Protein AF-G0QEA5-F1 (afdb_monomer_lite)

pLDDT: mean 76.44, std 20.27, range [24.39, 96.75]

Structure (mmCIF, N/CA/C/O backbone):
data_AF-G0QEA5-F1
#
_entry.id   AF-G0QEA5-F1
#
loop_
_atom_site.group_PDB
_atom_site.id
_atom_site.type_symbol
_atom_site.label_atom_id
_atom_site.label_alt_id
_atom_site.label_comp_id
_atom_site.label_asym_id
_atom_site.label_entity_id
_atom_site.label_seq_id
_atom_site.pdbx_PDB_ins_code
_atom_site.Cartn_x
_atom_site.Cartn_y
_atom_site.Cartn_z
_atom_site.occupancy
_atom_site.B_iso_or_equiv
_atom_site.auth_seq_id
_atom_site.auth_comp_id
_atom_site.auth_asym_id
_atom_site.auth_atom_id
_atom_site.pdbx_PDB_model_num
ATOM 1 N N . MET A 1 1 ? 18.761 -13.052 -27.539 1.00 33.59 1 MET A N 1
ATOM 2 C CA . MET A 1 1 ? 19.152 -13.908 -26.403 1.00 33.59 1 MET A CA 1
ATOM 3 C C . MET A 1 1 ? 17.953 -14.802 -26.117 1.00 33.59 1 MET A C 1
ATOM 5 O O . MET A 1 1 ? 16.853 -14.271 -26.066 1.00 33.59 1 MET A O 1
ATOM 9 N N . GLU A 1 2 ? 18.107 -16.128 -26.111 1.00 25.64 2 GLU A N 1
ATOM 10 C CA . GLU A 1 2 ? 16.981 -17.058 -25.905 1.00 25.64 2 GLU A CA 1
ATOM 11 C C . GLU A 1 2 ? 16.448 -16.938 -24.470 1.00 25.64 2 GLU A C 1
ATOM 13 O O . GLU A 1 2 ? 17.179 -17.222 -23.520 1.00 25.64 2 GLU A O 1
ATOM 18 N N . ARG A 1 3 ? 15.183 -16.517 -24.324 1.00 29.56 3 ARG A N 1
ATOM 19 C CA . ARG A 1 3 ? 14.446 -16.553 -23.055 1.00 29.56 3 ARG A CA 1
ATOM 20 C C . ARG A 1 3 ? 14.235 -18.021 -22.676 1.00 29.56 3 ARG A C 1
ATOM 22 O O . ARG A 1 3 ? 13.647 -18.784 -23.443 1.00 29.56 3 ARG A O 1
ATOM 29 N N . ARG A 1 4 ? 14.791 -18.445 -21.540 1.00 29.12 4 ARG A N 1
ATOM 30 C CA . ARG A 1 4 ? 14.693 -19.828 -21.060 1.00 29.12 4 ARG A CA 1
ATOM 31 C C . ARG A 1 4 ? 13.308 -20.034 -20.459 1.00 29.12 4 ARG A C 1
ATOM 33 O O . ARG A 1 4 ? 13.058 -19.588 -19.355 1.00 29.12 4 ARG A O 1
ATOM 40 N N . THR A 1 5 ? 12.435 -20.734 -21.176 1.00 24.39 5 THR A N 1
ATOM 41 C CA . THR A 1 5 ? 11.122 -21.147 -20.667 1.00 24.39 5 THR A CA 1
ATOM 42 C C . THR A 1 5 ? 11.305 -22.063 -19.455 1.00 24.39 5 THR A C 1
ATOM 44 O O . THR A 1 5 ? 11.745 -23.208 -19.604 1.00 24.39 5 THR A O 1
ATOM 47 N N . PHE A 1 6 ? 11.005 -21.559 -18.257 1.00 36.03 6 PHE A N 1
ATOM 48 C CA . PHE A 1 6 ? 11.067 -22.339 -17.026 1.00 36.03 6 PHE A CA 1
ATOM 49 C C . PHE A 1 6 ? 9.767 -23.112 -16.791 1.00 36.03 6 PHE A C 1
ATOM 51 O O . PHE A 1 6 ? 8.656 -22.645 -17.029 1.00 36.03 6 PHE A O 1
ATOM 58 N N . VAL A 1 7 ? 9.923 -24.353 -16.337 1.00 26.12 7 VAL A N 1
ATOM 59 C CA . VAL A 1 7 ? 8.822 -25.221 -15.918 1.00 26.12 7 VAL A CA 1
ATOM 60 C C . VAL A 1 7 ? 8.390 -24.778 -14.523 1.00 26.12 7 VAL A C 1
ATOM 62 O O . VAL A 1 7 ? 9.214 -24.800 -13.611 1.00 26.12 7 VAL A O 1
ATOM 65 N N . LYS A 1 8 ? 7.108 -24.411 -14.367 1.00 27.69 8 LYS A N 1
ATOM 66 C CA . LYS A 1 8 ? 6.453 -24.068 -13.093 1.00 27.69 8 LYS A CA 1
ATOM 67 C C . LYS A 1 8 ? 6.822 -25.058 -11.983 1.00 27.69 8 LYS A C 1
ATOM 69 O O . LYS A 1 8 ? 6.238 -26.137 -11.877 1.00 27.69 8 LYS A O 1
ATOM 74 N N . ALA A 1 9 ? 7.767 -24.672 -11.134 1.00 26.52 9 ALA A N 1
ATOM 75 C CA . ALA A 1 9 ? 7.931 -25.250 -9.815 1.00 26.52 9 ALA A CA 1
ATOM 76 C C . ALA A 1 9 ? 7.071 -24.409 -8.871 1.00 26.52 9 ALA A C 1
ATOM 78 O O . ALA A 1 9 ? 7.498 -23.364 -8.396 1.00 26.52 9 ALA A O 1
ATOM 79 N N . VAL A 1 10 ? 5.830 -24.849 -8.653 1.00 28.92 10 VAL A N 1
ATOM 80 C CA . VAL A 1 10 ? 4.961 -24.312 -7.601 1.00 28.92 10 VAL A CA 1
ATOM 81 C C . VAL A 1 10 ? 5.610 -24.670 -6.264 1.00 28.92 10 VAL A C 1
ATOM 83 O O . VAL A 1 10 ? 5.433 -25.769 -5.741 1.00 28.92 10 VAL A O 1
ATOM 86 N N . GLY A 1 11 ? 6.455 -23.773 -5.769 1.00 25.20 11 GLY A N 1
ATOM 87 C CA . GLY A 1 11 ? 6.994 -23.793 -4.420 1.00 25.20 11 GLY A CA 1
ATOM 88 C C . GLY A 1 11 ? 6.225 -22.774 -3.601 1.00 25.20 11 GLY A C 1
ATOM 89 O O . GLY A 1 11 ? 6.586 -21.606 -3.588 1.00 25.20 11 GLY A O 1
ATOM 90 N N . SER A 1 12 ? 5.153 -23.211 -2.945 1.00 25.64 12 SER A N 1
ATOM 91 C CA . SER A 1 12 ? 4.434 -22.417 -1.953 1.00 25.64 12 SER A CA 1
ATOM 92 C C . SER A 1 12 ? 5.364 -22.142 -0.766 1.00 25.64 12 SER A C 1
ATOM 94 O O . SER A 1 12 ? 5.459 -22.956 0.157 1.00 25.64 12 SER A O 1
ATOM 96 N N . LEU A 1 13 ? 6.098 -21.034 -0.807 1.00 32.34 13 LEU A N 1
ATOM 97 C CA . LEU A 1 13 ? 6.798 -20.513 0.359 1.00 32.34 13 LEU A CA 1
ATOM 98 C C . LEU A 1 13 ? 5.781 -19.707 1.161 1.00 32.34 13 LEU A C 1
ATOM 100 O O . LEU A 1 13 ? 5.428 -18.586 0.812 1.00 32.34 13 LEU A O 1
ATOM 104 N N . GLY A 1 14 ? 5.254 -20.349 2.204 1.00 29.84 14 GLY A N 1
ATOM 105 C CA . GLY A 1 14 ? 4.427 -19.688 3.200 1.00 29.84 14 GLY A CA 1
ATOM 106 C C . GLY A 1 14 ? 5.197 -18.553 3.869 1.00 29.84 14 GLY A C 1
ATOM 107 O O . GLY A 1 14 ? 6.416 -18.626 4.028 1.00 29.84 14 GLY A O 1
ATOM 108 N N . VAL A 1 15 ? 4.457 -17.517 4.256 1.00 34.88 15 VAL A N 1
ATOM 109 C CA . VAL A 1 15 ? 4.913 -16.414 5.104 1.00 34.88 15 VAL A CA 1
ATOM 110 C C . VAL A 1 15 ? 5.733 -16.978 6.272 1.00 34.88 15 VAL A C 1
ATOM 112 O O . VAL A 1 15 ? 5.202 -17.696 7.120 1.00 34.88 15 VAL A O 1
ATOM 115 N N . ILE A 1 16 ? 7.036 -16.685 6.310 1.00 35.19 16 ILE A N 1
ATOM 116 C CA . ILE A 1 16 ? 7.888 -17.006 7.459 1.00 35.19 16 ILE A CA 1
ATOM 117 C C . ILE A 1 16 ? 7.761 -15.833 8.428 1.00 35.19 16 ILE A C 1
ATOM 119 O O . ILE A 1 16 ? 8.437 -14.816 8.284 1.00 35.19 16 ILE A O 1
ATOM 123 N N . SER A 1 17 ? 6.881 -15.971 9.417 1.00 28.50 17 SER A N 1
ATOM 124 C CA . SER A 1 17 ? 6.905 -15.116 10.598 1.00 28.50 17 SER A CA 1
ATOM 125 C C . SER A 1 17 ? 8.177 -15.418 11.404 1.00 28.50 17 SER A C 1
ATOM 127 O O . SER A 1 17 ? 8.494 -16.571 11.695 1.00 28.50 17 SER A O 1
ATOM 129 N N . ALA A 1 18 ? 8.917 -14.355 11.730 1.00 29.25 18 ALA A N 1
ATOM 130 C CA . ALA A 1 18 ? 10.203 -14.328 12.434 1.00 29.25 18 ALA A CA 1
ATOM 131 C C . ALA A 1 18 ? 11.445 -14.829 11.654 1.00 29.25 18 ALA A C 1
ATOM 133 O O . ALA A 1 18 ? 11.872 -15.977 11.751 1.00 29.25 18 ALA A O 1
ATOM 134 N N . GLY A 1 19 ? 12.117 -13.880 10.989 1.00 32.75 19 GLY A N 1
ATOM 135 C CA . GLY A 1 19 ? 13.580 -13.757 11.031 1.00 32.75 19 GLY A CA 1
ATOM 136 C C . GLY A 1 19 ? 14.407 -14.898 10.437 1.00 32.75 19 GLY A C 1
ATOM 137 O O . GLY A 1 19 ? 15.218 -15.479 11.148 1.00 32.75 19 GLY A O 1
ATOM 138 N N . ALA A 1 20 ? 14.254 -15.175 9.140 1.00 30.94 20 ALA A N 1
ATOM 139 C CA . ALA A 1 20 ? 15.343 -15.600 8.249 1.00 30.94 20 ALA A CA 1
ATOM 140 C C . ALA A 1 20 ? 14.799 -15.829 6.831 1.00 30.94 20 ALA A C 1
ATOM 142 O O . ALA A 1 20 ? 14.354 -16.930 6.501 1.00 30.94 20 ALA A O 1
ATOM 143 N N . PHE A 1 21 ? 14.911 -14.827 5.953 1.00 39.34 21 PHE A N 1
ATOM 144 C CA . PHE A 1 21 ? 14.882 -15.086 4.514 1.00 39.34 21 PHE A CA 1
ATOM 145 C C . PHE A 1 21 ? 16.177 -15.824 4.158 1.00 39.34 21 PHE A C 1
ATOM 147 O O . PHE A 1 21 ? 17.229 -15.230 3.928 1.00 39.34 21 PHE A O 1
ATOM 154 N N . THR A 1 22 ? 16.141 -17.154 4.198 1.00 38.25 22 THR A N 1
ATOM 155 C CA . THR A 1 22 ? 17.222 -17.946 3.620 1.00 38.25 22 THR A CA 1
ATOM 156 C C . THR A 1 22 ? 16.971 -17.973 2.124 1.00 38.25 22 THR A C 1
ATOM 158 O O . THR A 1 22 ? 16.073 -18.677 1.667 1.00 38.25 22 THR A O 1
ATOM 161 N N . ALA A 1 23 ? 17.782 -17.228 1.366 1.00 40.69 23 ALA A N 1
ATOM 162 C CA . ALA A 1 23 ? 17.954 -17.431 -0.068 1.00 40.69 23 ALA A CA 1
ATOM 163 C C . ALA A 1 23 ? 18.527 -18.843 -0.287 1.00 40.69 23 ALA A C 1
ATOM 165 O O . ALA A 1 23 ? 19.716 -19.053 -0.533 1.00 40.69 23 ALA A O 1
ATOM 166 N N . THR A 1 24 ? 17.686 -19.858 -0.092 1.00 39.56 24 THR A N 1
ATOM 167 C CA . THR A 1 24 ? 17.935 -21.191 -0.615 1.00 39.56 24 THR A CA 1
ATOM 168 C C . THR A 1 24 ? 18.048 -21.034 -2.126 1.00 39.56 24 THR A C 1
ATOM 170 O O . THR A 1 24 ? 17.399 -20.171 -2.708 1.00 39.56 24 THR A O 1
ATOM 173 N N . GLN A 1 25 ? 18.941 -21.796 -2.756 1.00 39.28 25 GLN A N 1
ATOM 174 C CA . GLN A 1 25 ? 19.197 -21.745 -4.200 1.00 39.28 25 GLN A CA 1
ATOM 175 C C . GLN A 1 25 ? 17.991 -22.287 -4.994 1.00 39.28 25 GLN A C 1
ATOM 177 O O . GLN A 1 25 ? 18.082 -23.301 -5.683 1.00 39.28 25 GLN A O 1
ATOM 182 N N . THR A 1 26 ? 16.830 -21.661 -4.841 1.00 42.97 26 THR A N 1
ATOM 183 C CA . THR A 1 26 ? 15.656 -21.834 -5.678 1.00 42.97 26 THR A CA 1
ATOM 184 C C . THR A 1 26 ? 15.915 -21.086 -6.983 1.00 42.97 26 THR A C 1
ATOM 186 O O . THR A 1 26 ? 16.392 -19.955 -7.000 1.00 42.97 26 THR A O 1
ATOM 189 N N . VAL A 1 27 ? 15.669 -21.761 -8.104 1.00 55.06 27 VAL A N 1
ATOM 190 C CA . VAL A 1 27 ? 16.021 -21.285 -9.454 1.00 55.06 27 VAL A CA 1
ATOM 191 C C . VAL A 1 27 ? 14.856 -20.496 -10.081 1.00 55.06 27 VAL A C 1
ATOM 193 O O . VAL A 1 27 ? 14.650 -20.564 -11.285 1.00 55.06 27 VAL A O 1
ATOM 196 N N . GL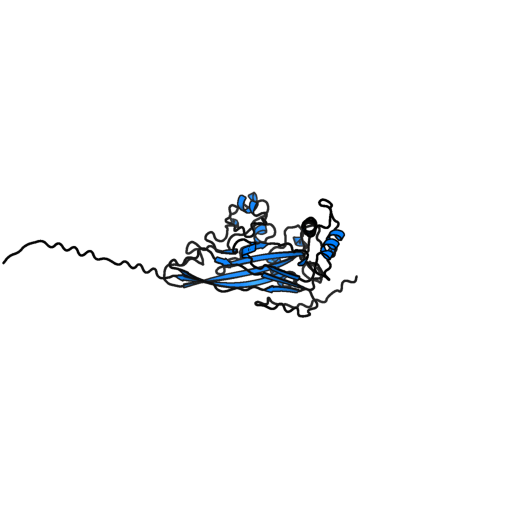Y A 1 28 ? 14.040 -19.809 -9.273 1.00 55.66 28 GLY A N 1
ATOM 197 C CA . GLY A 1 28 ? 12.840 -19.103 -9.739 1.00 55.66 28 GLY A CA 1
ATOM 198 C C . GLY A 1 28 ? 12.516 -17.854 -8.920 1.00 55.66 28 GLY A C 1
ATOM 199 O O . GLY A 1 28 ? 13.044 -17.690 -7.814 1.00 55.66 28 GLY A O 1
ATOM 200 N N . ALA A 1 29 ? 11.665 -16.993 -9.490 1.00 65.81 29 ALA A N 1
ATOM 201 C CA . ALA A 1 29 ? 11.199 -15.756 -8.874 1.00 65.81 29 ALA A CA 1
ATOM 202 C C . ALA A 1 29 ? 10.487 -16.032 -7.545 1.00 65.81 29 ALA A C 1
ATOM 204 O O . ALA A 1 29 ? 9.640 -16.923 -7.449 1.00 65.81 29 ALA A O 1
ATOM 205 N N . GLN A 1 30 ? 10.839 -15.266 -6.518 1.00 73.69 30 GLN A N 1
ATOM 206 C CA . GLN A 1 30 ? 10.258 -15.393 -5.185 1.00 73.69 30 GLN A CA 1
ATOM 207 C C . GLN A 1 30 ? 10.264 -14.050 -4.471 1.00 73.69 30 GLN A C 1
ATOM 209 O O . GLN A 1 30 ? 11.180 -13.243 -4.653 1.00 73.69 30 GLN A O 1
ATOM 214 N N . SER A 1 31 ? 9.280 -13.849 -3.607 1.00 61.50 31 SER A N 1
ATOM 215 C CA . SER A 1 31 ? 9.216 -12.701 -2.718 1.00 61.50 31 SER A CA 1
ATOM 216 C C . SER A 1 31 ? 8.788 -13.132 -1.314 1.00 61.50 31 SER A C 1
ATOM 218 O O . SER A 1 31 ? 8.259 -14.229 -1.120 1.00 61.50 31 SER A O 1
ATOM 220 N N . GLY A 1 32 ? 9.092 -12.311 -0.313 1.00 58.62 32 GLY A N 1
ATOM 221 C CA . GLY A 1 32 ? 8.777 -12.607 1.079 1.00 58.62 32 GLY A CA 1
ATOM 222 C C . GLY A 1 32 ? 8.592 -11.346 1.909 1.00 58.62 32 GLY A C 1
ATOM 223 O O . GLY A 1 32 ? 9.220 -10.322 1.639 1.00 58.62 32 GLY A O 1
ATOM 224 N N . LEU A 1 33 ? 7.738 -11.458 2.927 1.00 58.25 33 LEU A N 1
ATOM 225 C CA . LEU A 1 33 ? 7.420 -10.415 3.899 1.00 58.25 33 LEU A CA 1
ATOM 226 C C . LEU A 1 33 ? 7.557 -10.986 5.315 1.00 58.25 33 LEU A C 1
ATOM 228 O O . LEU A 1 33 ? 7.067 -12.084 5.586 1.00 58.25 33 LEU A O 1
ATOM 232 N N . SER A 1 34 ? 8.198 -10.235 6.209 1.00 49.50 34 SER A N 1
ATOM 233 C CA . SER A 1 34 ? 8.271 -10.538 7.643 1.00 49.50 34 SER A CA 1
ATOM 234 C C . SER A 1 34 ? 7.429 -9.531 8.424 1.00 49.50 34 SER A C 1
ATOM 236 O O . SER A 1 34 ? 7.533 -8.333 8.182 1.00 49.50 34 SER A O 1
ATOM 238 N N . ILE A 1 35 ? 6.601 -10.020 9.353 1.00 56.09 35 ILE A N 1
ATOM 239 C CA . ILE A 1 35 ? 5.720 -9.204 10.202 1.00 56.09 35 ILE A CA 1
ATOM 240 C C . ILE A 1 35 ? 5.830 -9.699 11.641 1.00 56.09 35 ILE A C 1
ATOM 242 O O . ILE A 1 35 ? 5.876 -10.908 11.884 1.00 56.09 35 ILE A O 1
ATOM 246 N N . GLN A 1 36 ? 5.862 -8.766 12.589 1.00 56.34 36 GLN A N 1
ATOM 247 C CA . GLN A 1 36 ? 5.799 -9.052 14.019 1.00 56.34 36 GLN A CA 1
ATOM 248 C C . GLN A 1 36 ? 4.588 -8.334 14.626 1.00 56.34 36 GLN A C 1
ATOM 250 O O . GLN A 1 36 ? 4.390 -7.145 14.386 1.00 56.34 36 GLN A O 1
ATOM 255 N N . SER A 1 37 ? 3.788 -9.048 15.420 1.00 58.34 37 SER A N 1
ATOM 256 C CA . SER A 1 37 ? 2.740 -8.472 16.270 1.00 58.34 37 SER A CA 1
ATOM 257 C C . SER A 1 37 ? 2.969 -8.881 17.724 1.00 58.34 37 SER A C 1
ATOM 259 O O . SER A 1 37 ? 3.530 -9.940 18.003 1.00 58.34 37 SER A O 1
ATOM 261 N N . ASN A 1 38 ? 2.567 -8.014 18.652 1.00 52.00 38 ASN A N 1
ATOM 262 C CA . ASN A 1 38 ? 2.594 -8.277 20.087 1.00 52.00 38 ASN A CA 1
ATOM 263 C C . ASN A 1 38 ? 1.255 -7.832 20.682 1.00 52.00 38 ASN A C 1
ATOM 265 O O . ASN A 1 38 ? 0.750 -6.774 20.300 1.00 52.00 38 ASN A O 1
ATOM 269 N N . ASP A 1 39 ? 0.718 -8.607 21.623 1.00 57.56 39 ASP A N 1
ATOM 270 C CA . ASP A 1 39 ? -0.506 -8.244 22.343 1.00 57.56 39 ASP A CA 1
ATOM 271 C C . ASP A 1 39 ? -0.314 -6.965 23.166 1.00 57.56 39 ASP A C 1
ATOM 273 O O . ASP A 1 39 ? 0.782 -6.678 23.666 1.00 57.56 39 ASP A O 1
ATOM 277 N N . ALA A 1 40 ? -1.400 -6.206 23.334 1.00 59.50 40 ALA A N 1
ATOM 278 C CA . ALA A 1 40 ? -1.399 -4.953 24.077 1.00 59.50 40 ALA A CA 1
ATOM 279 C C . ALA A 1 40 ? -2.422 -4.981 25.221 1.00 59.50 40 ALA A C 1
ATOM 281 O O . ALA A 1 40 ? -3.614 -5.219 25.023 1.00 59.50 40 ALA A O 1
ATOM 282 N N . THR A 1 41 ? -1.957 -4.654 26.429 1.00 52.44 41 THR A N 1
ATOM 283 C CA . THR A 1 41 ? -2.806 -4.555 27.624 1.00 52.44 41 THR A CA 1
ATOM 284 C C . THR A 1 41 ? -2.754 -3.144 28.187 1.00 52.44 41 THR A C 1
ATOM 286 O O . THR A 1 41 ? -1.672 -2.617 28.456 1.00 52.44 41 THR A O 1
ATOM 289 N N . VAL A 1 42 ? -3.927 -2.551 28.417 1.00 57.53 42 VAL A N 1
ATOM 290 C CA . VAL A 1 42 ? -4.076 -1.251 29.082 1.00 57.53 42 VAL A CA 1
ATOM 291 C C . VAL A 1 42 ? -5.002 -1.408 30.288 1.00 57.53 42 VAL A C 1
ATOM 293 O O . VAL A 1 42 ? -6.075 -1.998 30.190 1.00 57.53 42 VAL A O 1
ATOM 296 N N . SER A 1 43 ? -4.588 -0.862 31.431 1.00 52.94 43 SER A N 1
ATOM 297 C CA . SER A 1 43 ? -5.423 -0.759 32.634 1.00 52.94 43 SER A CA 1
ATOM 298 C C . SER A 1 43 ? -5.729 0.708 32.903 1.00 52.94 43 SER A C 1
ATOM 300 O O . SER A 1 43 ? -4.802 1.522 32.944 1.00 52.94 43 SER A O 1
ATOM 302 N N . ASN A 1 44 ? -7.005 1.057 33.075 1.00 48.44 44 ASN A N 1
ATOM 303 C CA . ASN A 1 44 ? -7.407 2.394 33.505 1.00 48.44 44 ASN A CA 1
ATOM 304 C C . ASN A 1 44 ? -8.718 2.373 34.313 1.00 48.44 44 ASN A C 1
ATOM 306 O O . ASN A 1 44 ? -9.441 1.380 34.353 1.00 48.44 44 ASN A O 1
ATOM 310 N N . ASP A 1 45 ? -8.999 3.491 34.978 1.00 42.56 45 ASP A N 1
ATOM 311 C CA . ASP A 1 45 ? -10.136 3.702 35.883 1.00 42.56 45 ASP A CA 1
ATOM 312 C C . ASP A 1 45 ? -11.484 3.885 35.171 1.00 42.56 45 ASP A C 1
ATOM 314 O O . ASP A 1 45 ? -12.528 3.947 35.822 1.00 42.56 45 ASP A O 1
ATOM 318 N N . ARG A 1 46 ? -11.465 4.026 33.844 1.00 50.09 46 ARG A N 1
ATOM 319 C CA . ARG A 1 46 ? -12.638 4.362 33.027 1.00 50.09 46 ARG A CA 1
ATOM 320 C C . ARG A 1 46 ? -13.088 3.227 32.115 1.00 50.09 46 ARG A C 1
ATOM 322 O O . ARG A 1 46 ? -14.206 3.291 31.618 1.00 50.09 46 ARG A O 1
ATOM 329 N N . GLY A 1 47 ? -12.251 2.214 31.905 1.00 54.56 47 GLY A N 1
ATOM 330 C CA . GLY A 1 47 ? -12.459 1.161 30.916 1.00 54.56 47 GLY A CA 1
ATOM 331 C C . GLY A 1 47 ? -12.471 1.656 29.471 1.00 54.56 47 GLY A C 1
ATOM 332 O O . GLY A 1 47 ? -12.983 0.945 28.612 1.00 54.56 47 GLY A O 1
ATOM 333 N N . ASP A 1 48 ? -11.950 2.859 29.191 1.00 62.91 48 ASP A N 1
ATOM 334 C CA . ASP A 1 48 ? -12.014 3.463 27.862 1.00 62.91 48 ASP A CA 1
ATOM 335 C C . ASP A 1 48 ? -10.647 3.503 27.165 1.00 62.91 48 ASP A C 1
ATOM 337 O O . ASP A 1 48 ? -9.618 3.858 27.740 1.00 62.91 48 ASP A O 1
ATOM 341 N N . ILE A 1 49 ? -10.622 3.159 25.878 1.00 70.75 49 ILE A N 1
ATOM 342 C CA . ILE A 1 49 ? -9.471 3.395 25.000 1.00 70.75 49 ILE A CA 1
ATOM 343 C C . ILE A 1 49 ? -9.769 4.637 24.162 1.00 70.75 49 ILE A C 1
ATOM 345 O O . ILE A 1 49 ? -10.878 4.831 23.679 1.00 70.75 49 ILE A O 1
ATOM 349 N N . THR A 1 50 ? -8.781 5.516 23.980 1.00 74.44 50 THR A N 1
ATOM 350 C CA . THR A 1 50 ? -8.943 6.653 23.054 1.00 74.44 50 THR A CA 1
ATOM 351 C C . THR A 1 50 ? -8.549 6.269 21.634 1.00 74.44 50 THR A C 1
ATOM 353 O O . THR A 1 50 ? -9.226 6.668 20.691 1.00 74.44 50 THR A O 1
ATOM 356 N N . GLN A 1 51 ? -7.490 5.474 21.471 1.00 79.94 51 GLN A N 1
ATOM 357 C CA . GLN A 1 51 ? -6.983 5.071 20.165 1.00 79.94 51 GLN A CA 1
ATOM 358 C C . GLN A 1 51 ? -6.298 3.702 20.236 1.00 79.94 51 GLN A C 1
ATOM 360 O O . GLN A 1 51 ? -5.614 3.409 21.215 1.00 79.94 51 GLN A O 1
ATOM 365 N N . VAL A 1 52 ? -6.444 2.906 19.178 1.00 82.00 52 VAL A N 1
ATOM 366 C CA . VAL A 1 52 ? -5.626 1.715 18.911 1.00 82.00 52 VAL A CA 1
ATOM 367 C C . VAL A 1 52 ? -4.786 2.002 17.676 1.00 82.00 52 VAL A C 1
ATOM 369 O O . VAL A 1 52 ? -5.316 2.433 16.645 1.00 82.00 52 VAL A O 1
ATOM 372 N N . THR A 1 53 ? -3.477 1.788 17.777 1.00 84.88 53 THR A N 1
ATOM 373 C CA . THR A 1 53 ? -2.518 2.113 16.719 1.00 84.88 53 THR A CA 1
ATOM 374 C C . THR A 1 53 ? -1.515 0.996 16.483 1.00 84.88 53 THR A C 1
ATOM 376 O O . THR A 1 53 ? -1.201 0.253 17.409 1.00 84.88 53 THR A O 1
ATOM 379 N N . ILE A 1 54 ? -0.952 0.942 15.277 1.00 81.50 54 ILE A N 1
ATOM 380 C CA . ILE A 1 54 ? 0.189 0.093 14.924 1.00 81.50 54 ILE A CA 1
ATOM 381 C C . ILE A 1 54 ? 1.302 0.903 14.273 1.00 81.50 54 ILE A C 1
ATOM 383 O O . ILE A 1 54 ? 1.060 1.895 13.583 1.00 81.50 54 ILE A O 1
ATOM 387 N N . SER A 1 55 ? 2.516 0.402 14.446 1.00 78.12 55 SER A N 1
ATOM 388 C CA . SER A 1 55 ? 3.730 0.925 13.832 1.00 78.12 55 SER A CA 1
ATOM 389 C C . SER A 1 55 ? 4.431 -0.239 13.150 1.00 78.12 55 SER A C 1
ATOM 391 O O . SER A 1 55 ? 5.306 -0.857 13.749 1.00 78.12 55 SER A O 1
ATOM 393 N N . PRO A 1 56 ? 3.953 -0.638 11.963 1.00 70.88 56 PRO A N 1
ATOM 394 C CA . PRO A 1 56 ? 4.451 -1.840 11.326 1.00 70.88 56 PRO A CA 1
ATOM 395 C C . PRO A 1 56 ? 5.855 -1.602 10.764 1.00 70.88 56 PRO A C 1
ATOM 397 O O . PRO A 1 56 ? 6.062 -0.668 9.994 1.00 70.88 56 PRO A O 1
ATOM 400 N N . ASP A 1 57 ? 6.798 -2.465 11.129 1.00 70.44 57 ASP A N 1
ATOM 401 C CA . ASP A 1 57 ? 8.093 -2.564 10.459 1.00 70.44 57 ASP A CA 1
ATOM 402 C C . ASP A 1 57 ? 7.971 -3.569 9.309 1.00 70.44 57 ASP A C 1
ATOM 404 O O . ASP A 1 57 ? 7.359 -4.632 9.468 1.00 70.44 57 ASP A O 1
ATOM 408 N N . PHE A 1 58 ? 8.523 -3.230 8.143 1.00 71.50 58 PHE A N 1
ATOM 409 C CA . PHE A 1 58 ? 8.391 -4.067 6.957 1.00 71.50 58 PHE A CA 1
ATOM 410 C C . PHE A 1 58 ? 9.711 -4.328 6.256 1.00 71.50 58 PHE A C 1
ATOM 412 O O . PHE A 1 58 ? 10.374 -3.393 5.811 1.00 71.50 58 PHE A O 1
ATOM 419 N N . ASP A 1 59 ? 9.963 -5.610 6.008 1.00 81.50 59 ASP A N 1
ATOM 420 C CA . ASP A 1 59 ? 11.040 -6.078 5.145 1.00 81.50 59 ASP A CA 1
ATOM 421 C C . ASP A 1 59 ? 10.442 -6.849 3.973 1.00 81.50 59 ASP A C 1
ATOM 423 O O . ASP A 1 59 ? 9.962 -7.977 4.135 1.00 81.50 59 ASP A O 1
ATOM 427 N N . VAL A 1 60 ? 10.474 -6.247 2.784 1.00 85.44 60 VAL A N 1
ATOM 428 C CA . VAL A 1 60 ? 10.115 -6.939 1.541 1.00 85.44 60 VAL A CA 1
ATOM 429 C C . VAL A 1 60 ? 11.377 -7.329 0.814 1.00 85.44 60 VAL A C 1
ATOM 431 O O . VAL A 1 60 ? 12.208 -6.490 0.482 1.00 85.44 60 VAL A O 1
ATOM 434 N N . ASN A 1 61 ? 11.498 -8.620 0.543 1.00 90.44 61 ASN A N 1
ATOM 435 C CA . ASN A 1 61 ? 12.619 -9.190 -0.182 1.00 90.44 61 ASN A CA 1
ATOM 436 C C . ASN A 1 61 ? 12.103 -9.797 -1.478 1.00 90.44 61 ASN A C 1
ATOM 438 O O . ASN A 1 61 ? 11.044 -10.427 -1.484 1.00 90.44 61 ASN A O 1
ATOM 442 N N . TRP A 1 62 ? 12.861 -9.648 -2.557 1.00 92.88 62 TRP A N 1
ATOM 443 C CA . TRP A 1 62 ? 12.585 -10.301 -3.828 1.00 92.88 62 TRP A CA 1
ATOM 444 C C . TRP A 1 62 ? 13.874 -10.813 -4.453 1.00 92.88 62 TRP A C 1
ATOM 446 O O . TRP A 1 62 ? 14.952 -10.257 -4.244 1.00 92.88 62 TRP A O 1
ATOM 456 N N . ALA A 1 63 ? 13.774 -11.894 -5.216 1.00 91.88 63 ALA A N 1
ATOM 457 C CA . ALA A 1 63 ? 14.921 -12.480 -5.887 1.00 91.88 63 ALA A CA 1
ATOM 458 C C . ALA A 1 63 ? 14.526 -13.164 -7.191 1.00 91.88 63 ALA A C 1
ATOM 460 O O . ALA A 1 63 ? 13.446 -13.749 -7.285 1.00 91.88 63 ALA A O 1
ATOM 461 N N . ASN A 1 64 ? 15.465 -13.161 -8.139 1.00 89.81 64 ASN A N 1
ATOM 462 C CA . ASN A 1 64 ? 15.406 -13.906 -9.398 1.00 89.81 64 ASN A CA 1
ATOM 463 C C . ASN A 1 64 ? 14.176 -13.602 -10.272 1.00 89.81 64 ASN A C 1
ATOM 465 O O . ASN A 1 64 ? 13.653 -14.507 -10.919 1.00 89.81 64 ASN A O 1
ATOM 469 N N . PHE A 1 65 ? 13.696 -12.359 -10.270 1.00 92.81 65 PHE A N 1
ATOM 470 C CA . PHE A 1 65 ? 12.707 -11.921 -11.255 1.00 92.81 65 PHE A CA 1
ATOM 471 C C . PHE A 1 65 ? 13.361 -11.751 -12.631 1.00 92.81 65 PHE A C 1
ATOM 473 O O . PHE A 1 65 ? 14.536 -11.401 -12.714 1.00 92.81 65 PHE A O 1
ATOM 480 N N . ASP A 1 66 ? 12.616 -11.984 -13.710 1.00 90.88 66 ASP A N 1
ATOM 481 C CA . ASP A 1 66 ? 13.121 -11.732 -15.069 1.00 90.88 66 ASP A CA 1
ATOM 482 C C . ASP A 1 66 ? 13.012 -10.253 -15.467 1.00 90.88 66 ASP A C 1
ATOM 484 O O . ASP A 1 66 ? 13.700 -9.794 -16.377 1.00 90.88 66 ASP A O 1
ATOM 488 N N . GLU A 1 67 ? 12.183 -9.503 -14.746 1.00 94.19 67 GLU A N 1
ATOM 489 C CA . GLU A 1 67 ? 11.943 -8.079 -14.934 1.00 94.19 67 GLU A CA 1
ATOM 490 C C . GLU A 1 67 ? 12.404 -7.287 -13.702 1.00 94.19 67 GLU A C 1
ATOM 492 O O . GLU A 1 67 ? 12.363 -7.759 -12.559 1.00 94.19 67 GLU A O 1
ATOM 497 N N . THR A 1 68 ? 12.839 -6.048 -13.928 1.00 96.12 68 THR A N 1
ATOM 498 C CA . THR A 1 68 ? 13.297 -5.167 -12.852 1.00 96.12 68 THR A CA 1
ATOM 499 C C . THR A 1 68 ? 12.136 -4.710 -11.962 1.00 96.12 68 THR A C 1
ATOM 501 O O . THR A 1 68 ? 11.168 -4.119 -12.442 1.00 96.12 68 THR A O 1
ATOM 504 N N . VAL A 1 69 ? 12.266 -4.885 -10.642 1.00 96.75 69 VAL A N 1
ATOM 505 C CA . VAL A 1 69 ? 11.377 -4.247 -9.660 1.00 96.75 69 VAL A CA 1
ATOM 506 C C . VAL A 1 69 ? 11.800 -2.788 -9.484 1.00 96.75 69 VAL A C 1
ATOM 508 O O . VAL A 1 69 ? 12.945 -2.500 -9.126 1.00 96.75 69 VAL A O 1
ATOM 511 N N . GLY A 1 70 ? 10.875 -1.862 -9.738 1.00 95.25 70 GLY A N 1
ATOM 512 C CA . GLY A 1 70 ? 11.085 -0.414 -9.629 1.00 95.25 70 GLY A CA 1
ATOM 513 C C . GLY A 1 70 ? 10.250 0.259 -8.541 1.00 95.25 70 GLY A C 1
ATOM 514 O O . GLY A 1 70 ? 10.606 1.340 -8.062 1.00 95.25 70 GLY A O 1
ATOM 515 N N . LYS A 1 71 ? 9.137 -0.353 -8.133 1.00 93.69 71 LYS A N 1
ATOM 516 C CA . LYS A 1 71 ? 8.242 0.160 -7.092 1.00 93.69 71 LYS A CA 1
ATOM 517 C C . LYS A 1 71 ? 7.688 -0.994 -6.274 1.00 93.69 71 LYS A C 1
ATOM 519 O O . LYS A 1 71 ? 7.603 -2.124 -6.750 1.00 93.69 71 LYS A O 1
ATOM 524 N N . VAL A 1 72 ? 7.259 -0.679 -5.060 1.00 92.06 72 VAL A N 1
ATOM 525 C CA . VAL A 1 72 ? 6.544 -1.629 -4.211 1.00 92.06 72 VAL A CA 1
ATOM 526 C C . VAL A 1 72 ? 5.246 -0.967 -3.786 1.00 92.06 72 VAL A C 1
ATOM 528 O O . VAL A 1 72 ? 5.285 0.092 -3.164 1.00 92.06 72 VAL A O 1
ATOM 531 N N . PHE A 1 73 ? 4.109 -1.541 -4.166 1.00 91.50 73 PHE A N 1
ATOM 532 C CA . PHE A 1 73 ? 2.800 -1.159 -3.649 1.00 91.50 73 PHE A CA 1
ATOM 533 C C . PHE A 1 73 ? 2.488 -1.967 -2.391 1.00 91.50 73 PHE A C 1
ATOM 535 O O . PHE A 1 73 ? 2.827 -3.143 -2.299 1.00 91.50 73 PHE A O 1
ATOM 542 N N . TRP A 1 74 ? 1.840 -1.319 -1.428 1.00 87.00 74 TRP A N 1
ATOM 543 C CA . TRP A 1 74 ? 1.506 -1.890 -0.133 1.00 87.00 74 TRP A CA 1
ATOM 544 C C . TRP A 1 74 ? 0.117 -1.443 0.270 1.00 87.00 74 TRP A C 1
ATOM 546 O O . TRP A 1 74 ? -0.240 -0.270 0.118 1.00 87.00 74 TRP A O 1
ATOM 556 N N . LEU A 1 75 ? -0.607 -2.369 0.875 1.00 91.12 75 LEU A N 1
ATOM 557 C CA . LEU A 1 75 ? -1.914 -2.179 1.465 1.00 91.12 75 LEU A CA 1
ATOM 558 C C . LEU A 1 75 ? -1.912 -2.792 2.860 1.00 91.12 75 LEU A C 1
ATOM 560 O O . LEU A 1 75 ? -1.504 -3.942 3.031 1.00 91.12 75 LEU A O 1
ATOM 564 N N . VAL A 1 76 ? -2.411 -2.031 3.829 1.00 91.12 76 VAL A N 1
ATOM 565 C CA . VAL A 1 76 ? -2.764 -2.538 5.154 1.00 91.12 76 VAL A CA 1
ATOM 566 C C . VAL A 1 76 ? -4.262 -2.384 5.322 1.00 91.12 76 VAL A C 1
ATOM 568 O O . VAL A 1 76 ? -4.810 -1.286 5.173 1.00 91.12 76 VAL A O 1
ATOM 571 N N . GLU A 1 77 ? -4.909 -3.487 5.654 1.00 94.31 77 GLU A N 1
ATOM 572 C CA . GLU A 1 77 ? -6.316 -3.539 6.020 1.00 94.31 77 GLU A CA 1
ATOM 573 C C . GLU A 1 77 ? -6.436 -4.068 7.447 1.00 94.31 77 GLU A C 1
ATOM 575 O O . GLU A 1 77 ? -5.610 -4.869 7.892 1.00 94.31 77 GLU A O 1
ATOM 580 N N . ALA A 1 78 ? -7.466 -3.620 8.157 1.00 94.56 78 ALA A N 1
ATOM 581 C CA . ALA A 1 78 ? -7.757 -4.056 9.512 1.00 94.56 78 ALA A CA 1
ATOM 582 C C . ALA A 1 78 ? -9.212 -4.504 9.646 1.00 94.56 78 ALA A C 1
ATOM 584 O O . ALA A 1 78 ? -10.113 -3.951 9.010 1.00 94.56 78 ALA A O 1
ATOM 585 N N . ARG A 1 79 ? -9.420 -5.493 10.508 1.00 95.31 79 ARG A N 1
ATOM 586 C CA . ARG A 1 79 ? -10.717 -5.977 10.966 1.00 95.31 79 ARG A CA 1
ATOM 587 C C . ARG A 1 79 ? -10.689 -6.022 12.488 1.00 95.31 79 ARG A C 1
ATOM 589 O O . ARG A 1 79 ? -9.714 -6.464 13.085 1.00 95.31 79 ARG A O 1
ATOM 596 N N . VAL A 1 80 ? -11.756 -5.551 13.120 1.00 92.88 80 VAL A N 1
ATOM 597 C CA . VAL A 1 80 ? -11.861 -5.485 14.584 1.00 92.88 80 VAL A CA 1
ATOM 598 C C . VAL A 1 80 ? -13.095 -6.252 15.029 1.00 92.88 80 VAL A C 1
ATOM 600 O O . VAL A 1 80 ? -14.162 -6.081 14.438 1.00 92.88 80 VAL A O 1
ATOM 603 N N . ALA A 1 81 ? -12.951 -7.087 16.063 1.00 90.44 81 ALA A N 1
ATOM 604 C CA . ALA A 1 81 ? -14.047 -7.850 16.668 1.00 90.44 81 ALA A CA 1
ATOM 605 C C . ALA A 1 81 ? -14.879 -8.669 15.653 1.00 90.44 81 ALA A C 1
ATOM 607 O O . ALA A 1 81 ? -16.099 -8.781 15.779 1.00 90.44 81 ALA A O 1
ATOM 608 N N . GLY A 1 82 ? -14.230 -9.211 14.614 1.00 90.38 82 GLY A N 1
ATOM 609 C CA . GLY A 1 82 ? -14.891 -9.988 13.559 1.00 90.38 82 GLY A CA 1
ATOM 610 C C . GLY A 1 82 ? -15.780 -9.182 12.598 1.00 90.38 82 GLY A C 1
ATOM 611 O O . GLY A 1 82 ? -16.586 -9.787 11.893 1.00 90.38 82 GLY A O 1
ATOM 612 N N . GLY A 1 83 ? -15.656 -7.849 12.571 1.00 91.06 83 GLY A N 1
ATOM 613 C CA . GLY A 1 83 ? -16.374 -6.966 11.645 1.00 91.06 83 GLY A CA 1
ATOM 614 C C . GLY A 1 83 ? -15.896 -7.048 10.188 1.00 91.06 83 GLY A C 1
ATOM 615 O O . GLY A 1 83 ? -15.296 -8.031 9.757 1.00 91.06 83 GLY A O 1
ATOM 616 N N . ASP A 1 84 ? -16.146 -5.997 9.411 1.00 93.38 84 ASP A N 1
ATOM 617 C CA . ASP A 1 84 ? -15.663 -5.921 8.029 1.00 93.38 84 ASP A CA 1
ATOM 618 C C . ASP A 1 84 ? -14.181 -5.522 7.957 1.00 93.38 84 ASP A C 1
ATOM 620 O O . ASP A 1 84 ? -13.624 -4.916 8.875 1.00 93.38 84 ASP A O 1
ATOM 624 N N . TRP A 1 85 ? -13.539 -5.876 6.843 1.00 94.88 85 TRP A N 1
ATOM 625 C CA . TRP A 1 85 ? -12.187 -5.423 6.527 1.00 94.88 85 TRP A CA 1
ATOM 626 C C . TRP A 1 85 ? -12.228 -4.011 5.955 1.00 94.88 85 TRP A C 1
ATOM 628 O O . TRP A 1 85 ? -12.859 -3.788 4.921 1.00 94.88 85 TRP A O 1
ATOM 638 N N . TYR A 1 86 ? -11.481 -3.099 6.569 1.00 94.12 86 TYR A N 1
ATOM 639 C CA . TYR A 1 86 ? -11.295 -1.746 6.059 1.00 94.12 86 TYR A CA 1
ATOM 640 C C . TYR A 1 86 ? -9.839 -1.518 5.665 1.00 94.12 86 TYR A C 1
ATOM 642 O O . TYR A 1 86 ? -8.943 -1.831 6.456 1.00 94.12 86 TYR A O 1
ATOM 650 N N . PRO A 1 87 ? -9.564 -0.949 4.480 1.00 93.25 87 PRO A N 1
ATOM 651 C CA . PRO A 1 87 ? -8.242 -0.412 4.199 1.00 93.25 87 PRO A CA 1
ATOM 652 C C . PRO A 1 87 ? -7.958 0.734 5.168 1.00 93.25 87 PRO A C 1
ATOM 654 O O . PRO A 1 87 ? -8.808 1.586 5.389 1.00 93.25 87 PRO A O 1
ATOM 657 N N . ILE A 1 88 ? -6.766 0.743 5.761 1.00 90.25 88 ILE A N 1
ATOM 658 C CA . ILE A 1 88 ? -6.320 1.791 6.698 1.00 90.25 88 ILE A CA 1
ATOM 659 C C . ILE A 1 88 ? -5.054 2.493 6.198 1.00 90.25 88 ILE A C 1
ATOM 661 O O . ILE A 1 88 ? -4.754 3.626 6.581 1.00 90.25 88 ILE A O 1
ATOM 665 N N . TYR A 1 89 ? -4.310 1.859 5.290 1.00 87.94 89 TYR A N 1
ATOM 666 C CA . TYR A 1 89 ? -3.118 2.438 4.686 1.00 87.94 89 TYR A CA 1
ATOM 667 C C . TYR A 1 89 ? -2.871 1.882 3.290 1.00 87.94 89 TYR A C 1
ATOM 669 O O . TYR A 1 89 ? -3.023 0.686 3.056 1.00 87.94 89 TYR A O 1
ATOM 677 N N . ARG A 1 90 ? -2.416 2.751 2.385 1.00 88.06 90 ARG A N 1
ATOM 678 C CA . ARG A 1 90 ? -1.840 2.357 1.100 1.00 88.06 90 ARG A CA 1
ATOM 679 C C . ARG A 1 90 ? -0.668 3.257 0.739 1.00 88.06 90 ARG A C 1
ATOM 681 O O . ARG A 1 90 ? -0.701 4.454 1.030 1.00 88.06 90 ARG A O 1
ATOM 688 N N . ALA A 1 91 ? 0.315 2.717 0.030 1.00 83.62 91 ALA A N 1
ATOM 689 C CA . ALA A 1 91 ? 1.364 3.511 -0.600 1.00 83.62 91 ALA A CA 1
ATOM 690 C C . ALA A 1 91 ? 2.022 2.758 -1.757 1.00 83.62 91 ALA A C 1
ATOM 692 O O . ALA A 1 91 ? 2.023 1.532 -1.789 1.00 83.62 91 ALA A O 1
ATOM 693 N N . THR A 1 92 ? 2.637 3.508 -2.671 1.00 86.88 92 THR A N 1
ATOM 694 C CA . THR A 1 92 ? 3.498 2.966 -3.733 1.00 86.88 92 THR A CA 1
ATOM 695 C C . THR A 1 92 ? 4.839 3.701 -3.733 1.00 86.88 92 THR A C 1
ATOM 697 O O . THR A 1 92 ? 5.095 4.512 -4.628 1.00 86.88 92 THR A O 1
ATOM 700 N N . PRO A 1 93 ? 5.686 3.527 -2.700 1.00 83.81 93 PRO A N 1
ATOM 701 C CA . PRO A 1 93 ? 7.030 4.084 -2.706 1.00 83.81 93 PRO A CA 1
ATOM 702 C C . PRO A 1 93 ? 7.796 3.680 -3.969 1.00 83.81 93 PRO A C 1
ATOM 704 O O . PRO A 1 93 ? 7.823 2.518 -4.381 1.00 83.81 93 PRO A O 1
ATOM 707 N N . TRP A 1 94 ? 8.438 4.676 -4.568 1.00 89.62 94 TRP A N 1
ATOM 708 C CA . TRP A 1 94 ? 9.415 4.473 -5.626 1.00 89.62 94 TRP A CA 1
ATOM 709 C C . TRP A 1 94 ? 10.723 4.006 -5.002 1.00 89.62 94 TRP A C 1
ATOM 711 O O . TRP A 1 94 ? 11.172 4.586 -4.011 1.00 89.62 94 TRP A O 1
ATOM 721 N N . LEU A 1 95 ? 11.332 2.975 -5.582 1.00 91.19 95 LEU A N 1
ATOM 722 C CA . LEU A 1 95 ? 12.658 2.530 -5.173 1.00 91.19 95 LEU A CA 1
ATOM 723 C C . LEU A 1 95 ? 13.710 3.540 -5.634 1.00 91.19 95 LEU A C 1
ATOM 725 O O . LEU A 1 95 ? 13.567 4.150 -6.700 1.00 91.19 95 LEU A O 1
ATOM 729 N N . SER A 1 96 ? 14.765 3.724 -4.838 1.00 89.38 96 SER A N 1
ATOM 730 C CA . SER A 1 96 ? 15.970 4.399 -5.324 1.00 89.38 96 SER A CA 1
ATOM 731 C C . SER A 1 96 ? 16.740 3.468 -6.268 1.00 89.38 96 SER A C 1
ATOM 733 O O . SER A 1 96 ? 16.549 2.251 -6.201 1.00 89.38 96 SER A O 1
ATOM 735 N N . PRO A 1 97 ? 17.630 3.989 -7.132 1.00 90.56 97 PRO A N 1
ATOM 736 C CA . PRO A 1 97 ? 18.431 3.143 -8.014 1.00 90.56 97 PRO A CA 1
ATOM 737 C C . PRO A 1 97 ? 19.169 2.010 -7.291 1.00 90.56 97 PRO A C 1
ATOM 739 O O . PRO A 1 97 ? 19.216 0.902 -7.804 1.00 90.56 97 PRO A O 1
ATOM 742 N N . GLU A 1 98 ? 19.673 2.240 -6.076 1.00 89.94 98 GLU A N 1
ATOM 743 C CA . GLU A 1 98 ? 20.373 1.225 -5.273 1.00 89.94 98 GLU A CA 1
ATOM 744 C C . GLU A 1 98 ? 19.469 0.079 -4.811 1.00 89.94 98 GLU A C 1
ATOM 746 O O . GLU A 1 98 ? 19.967 -0.988 -4.462 1.00 89.94 98 GLU A O 1
ATOM 751 N N . GLN A 1 99 ? 18.160 0.314 -4.765 1.00 91.69 99 GLN A N 1
ATOM 752 C CA . GLN A 1 99 ? 17.167 -0.662 -4.332 1.00 91.69 99 GLN A CA 1
ATOM 753 C C . GLN A 1 99 ? 16.496 -1.366 -5.510 1.00 91.69 99 GLN A C 1
ATOM 755 O O . GLN A 1 99 ? 15.899 -2.414 -5.308 1.00 91.69 99 GLN A O 1
ATOM 760 N N . MET A 1 100 ? 16.553 -0.804 -6.720 1.00 94.75 100 MET A N 1
ATOM 761 C CA . MET A 1 100 ? 15.971 -1.431 -7.906 1.00 94.75 100 MET A CA 1
ATOM 762 C C . MET A 1 100 ? 16.761 -2.670 -8.324 1.00 94.75 100 MET A C 1
ATOM 764 O O . MET A 1 100 ? 17.985 -2.716 -8.212 1.00 94.75 100 MET A O 1
ATOM 768 N N . GLY A 1 101 ? 16.062 -3.638 -8.911 1.00 94.38 101 GLY A N 1
ATOM 769 C CA . GLY A 1 101 ? 16.696 -4.803 -9.520 1.00 94.38 101 GLY A CA 1
ATOM 770 C C . GLY A 1 101 ? 15.769 -5.996 -9.639 1.00 94.38 101 GLY A C 1
ATOM 771 O O . GLY A 1 101 ? 14.634 -5.985 -9.166 1.00 94.38 101 GLY A O 1
ATOM 772 N N . THR A 1 102 ? 16.283 -7.057 -10.247 1.00 93.81 102 THR A N 1
ATOM 773 C CA . THR A 1 102 ? 15.644 -8.382 -10.283 1.00 93.81 102 THR A CA 1
ATOM 774 C C . THR A 1 102 ? 15.770 -9.132 -8.953 1.00 93.81 102 THR A C 1
ATOM 776 O O . THR A 1 102 ? 15.087 -10.128 -8.713 1.00 93.81 102 THR A O 1
ATOM 779 N N . THR A 1 103 ? 16.658 -8.655 -8.078 1.00 91.94 103 THR A N 1
ATOM 780 C CA . THR A 1 103 ? 16.858 -9.112 -6.703 1.00 91.94 103 THR A CA 1
ATOM 781 C C . THR A 1 103 ? 17.124 -7.898 -5.827 1.00 91.94 103 THR A C 1
ATOM 783 O O . THR A 1 103 ? 17.907 -7.033 -6.213 1.00 91.94 103 THR A O 1
ATOM 786 N N . GLY A 1 104 ? 16.497 -7.836 -4.658 1.00 89.38 104 GLY A N 1
ATOM 787 C CA . GLY A 1 104 ? 16.634 -6.699 -3.764 1.00 89.38 104 GLY A CA 1
ATOM 788 C C . GLY A 1 104 ? 15.849 -6.852 -2.471 1.00 89.38 104 GLY A C 1
ATOM 789 O O . GLY A 1 104 ? 15.118 -7.823 -2.256 1.00 89.38 104 GLY A O 1
ATOM 790 N N . THR A 1 105 ? 16.028 -5.853 -1.615 1.00 88.69 105 THR A N 1
ATOM 791 C CA . THR A 1 105 ? 15.336 -5.727 -0.338 1.00 88.69 105 THR A CA 1
ATOM 792 C C . THR A 1 105 ? 14.893 -4.282 -0.170 1.00 88.69 105 THR A C 1
ATOM 794 O O . THR A 1 105 ? 15.652 -3.347 -0.441 1.00 88.69 105 THR A O 1
ATOM 797 N N . LEU A 1 106 ? 13.665 -4.099 0.300 1.00 85.94 106 LEU A N 1
ATOM 798 C CA . LEU A 1 106 ? 13.159 -2.832 0.790 1.00 85.94 106 LEU A CA 1
ATOM 799 C C . LEU A 1 106 ? 12.845 -2.982 2.276 1.00 85.94 106 LEU A C 1
ATOM 801 O O . LEU A 1 106 ? 11.852 -3.608 2.646 1.00 85.94 106 LEU A O 1
ATOM 805 N N . GLU A 1 107 ? 13.701 -2.374 3.089 1.00 81.75 107 GLU A N 1
ATOM 806 C CA . GLU A 1 107 ? 13.498 -2.191 4.524 1.00 81.75 107 GLU A CA 1
ATOM 807 C C . GLU A 1 107 ? 12.784 -0.846 4.722 1.00 81.75 107 GLU A C 1
ATOM 809 O O . GLU A 1 107 ? 13.274 0.227 4.338 1.00 81.75 107 GLU A O 1
ATOM 814 N N . LEU A 1 108 ? 11.575 -0.896 5.270 1.00 71.38 108 LEU A N 1
ATOM 815 C CA . LEU A 1 108 ? 10.837 0.274 5.729 1.00 71.38 108 LEU A CA 1
ATOM 816 C C . LEU A 1 108 ? 10.932 0.343 7.249 1.00 71.38 108 LEU A C 1
ATOM 818 O O . LEU A 1 108 ? 9.931 0.226 7.952 1.00 71.38 108 LEU A O 1
ATOM 822 N N . ASP A 1 109 ? 12.146 0.580 7.735 1.00 64.12 109 ASP A N 1
ATOM 823 C CA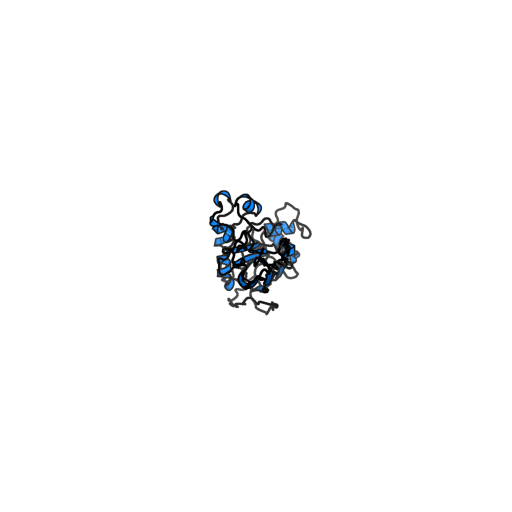 . ASP A 1 109 ? 12.381 0.820 9.152 1.00 64.12 109 ASP A CA 1
ATOM 824 C C . ASP A 1 109 ? 11.690 2.097 9.621 1.00 64.12 109 ASP A C 1
ATOM 826 O O . ASP A 1 109 ? 11.624 3.108 8.902 1.00 64.12 109 ASP A O 1
ATOM 830 N N . ASN A 1 110 ? 11.273 2.080 10.890 1.00 61.47 110 ASN A N 1
ATOM 831 C CA . ASN A 1 110 ? 10.833 3.268 11.608 1.00 61.47 110 ASN A CA 1
ATOM 832 C C . ASN A 1 110 ? 9.673 3.957 10.876 1.00 61.47 110 ASN A C 1
ATOM 834 O O . ASN A 1 110 ? 9.718 5.149 10.550 1.00 61.47 110 ASN A O 1
ATOM 838 N N . PHE A 1 111 ? 8.634 3.176 10.587 1.00 68.06 111 PHE A N 1
ATOM 839 C CA . PHE A 1 111 ? 7.438 3.602 9.866 1.00 68.06 111 PHE A CA 1
ATOM 840 C C . PHE A 1 111 ? 6.815 4.877 10.458 1.00 68.06 111 PHE A C 1
ATOM 842 O O . PHE A 1 111 ? 6.424 5.786 9.720 1.00 68.06 111 PHE A O 1
ATOM 849 N N . GLU A 1 112 ? 6.852 5.019 11.787 1.00 67.25 112 GLU A N 1
ATOM 850 C CA . GLU A 1 112 ? 6.451 6.244 12.486 1.00 67.25 112 GLU A CA 1
ATOM 851 C C . GLU A 1 112 ? 7.242 7.474 12.043 1.00 67.25 112 GLU A C 1
ATOM 853 O O . GLU A 1 112 ? 6.656 8.536 11.863 1.00 67.25 112 GLU A O 1
ATOM 858 N N . SER A 1 113 ? 8.555 7.367 11.828 1.00 66.81 113 SER A N 1
ATOM 859 C CA . SER A 1 113 ? 9.360 8.498 11.350 1.00 66.81 113 SER A CA 1
ATOM 860 C C . SER A 1 113 ? 8.988 8.925 9.931 1.00 66.81 113 SER A C 1
ATOM 862 O O . SER A 1 113 ? 9.025 10.117 9.620 1.00 66.81 113 SER A O 1
ATOM 864 N N . ARG A 1 114 ? 8.585 7.971 9.080 1.00 66.31 114 ARG A N 1
ATOM 865 C CA . ARG A 1 114 ? 8.166 8.243 7.696 1.00 66.31 114 ARG A CA 1
ATOM 866 C C . ARG A 1 114 ? 6.792 8.899 7.649 1.00 66.31 114 ARG A C 1
ATOM 868 O O . ARG A 1 114 ? 6.573 9.798 6.839 1.00 66.31 114 ARG A O 1
ATOM 875 N N . LEU A 1 115 ? 5.878 8.457 8.511 1.00 67.81 115 LEU A N 1
ATOM 876 C CA . LEU A 1 115 ? 4.521 8.995 8.600 1.00 67.81 115 LEU A CA 1
ATOM 877 C C . LEU A 1 115 ? 4.402 10.214 9.523 1.00 67.81 115 LEU A C 1
ATOM 879 O O . LEU A 1 115 ? 3.413 10.946 9.468 1.00 67.81 115 LEU A O 1
ATOM 883 N N . GLY A 1 116 ? 5.393 10.424 10.387 1.00 69.81 116 GLY A N 1
ATOM 884 C CA . GLY A 1 116 ? 5.335 11.341 11.521 1.00 69.81 116 GLY A CA 1
ATOM 885 C C . GLY A 1 116 ? 4.434 10.867 12.671 1.00 69.81 116 GLY A C 1
ATOM 886 O O . GLY A 1 116 ? 4.222 11.647 13.600 1.00 69.81 116 GLY A O 1
ATOM 887 N N . ARG A 1 117 ? 3.864 9.650 12.599 1.00 72.75 117 ARG A N 1
ATOM 888 C CA . ARG A 1 117 ? 2.953 9.054 13.597 1.00 72.75 117 ARG A CA 1
ATOM 889 C C . ARG A 1 117 ? 2.667 7.557 13.332 1.00 72.75 117 ARG A C 1
ATOM 891 O O . ARG A 1 117 ? 2.850 7.120 12.197 1.00 72.75 117 ARG A O 1
ATOM 898 N N . PRO A 1 118 ? 2.138 6.807 14.316 1.00 78.50 118 PRO A N 1
ATOM 899 C CA . PRO A 1 118 ? 1.558 5.474 14.105 1.00 78.50 118 PRO A CA 1
ATOM 900 C C . PRO A 1 118 ? 0.335 5.475 13.167 1.00 78.50 118 PRO A C 1
ATOM 902 O O . PRO A 1 118 ? -0.366 6.486 13.048 1.00 78.50 118 PRO A O 1
ATOM 905 N N . LEU A 1 119 ? 0.024 4.326 12.556 1.00 81.31 119 LEU A N 1
ATOM 906 C CA . LEU A 1 119 ? -1.262 4.095 11.881 1.00 81.31 119 LEU A CA 1
ATOM 907 C C . LEU A 1 119 ? -2.341 3.851 12.917 1.00 81.31 119 LEU A C 1
ATOM 909 O O . LEU A 1 119 ? -2.133 3.081 13.849 1.00 81.31 119 LEU A O 1
ATOM 913 N N . SER A 1 120 ? -3.514 4.445 12.736 1.00 85.44 120 SER A N 1
ATOM 914 C CA . SER A 1 120 ? -4.627 4.223 13.646 1.00 85.44 120 SER A CA 1
ATOM 915 C C . SER A 1 120 ? -5.599 3.197 13.079 1.00 85.44 120 SER A C 1
ATOM 917 O O . SER A 1 120 ? -6.109 3.321 11.973 1.00 85.44 120 SER A O 1
ATOM 919 N N . ILE A 1 121 ? -5.826 2.153 13.870 1.00 89.12 121 ILE A N 1
ATOM 920 C CA . ILE A 1 121 ? -6.784 1.084 13.585 1.00 89.12 121 ILE A CA 1
ATOM 921 C C . ILE A 1 121 ? -8.150 1.465 14.130 1.00 89.12 121 ILE A C 1
ATOM 923 O O . ILE A 1 121 ? -9.161 1.249 13.470 1.00 89.12 121 ILE A O 1
ATOM 927 N N . ALA A 1 122 ? -8.173 2.042 15.331 1.00 88.69 122 ALA A N 1
ATOM 928 C CA . ALA A 1 122 ? -9.388 2.530 15.951 1.00 88.69 122 ALA A CA 1
ATOM 929 C C . ALA A 1 122 ? -9.168 3.904 16.573 1.00 88.69 122 ALA A C 1
ATOM 931 O O . ALA A 1 122 ? -8.121 4.153 17.176 1.00 88.69 122 ALA A O 1
ATOM 932 N N . ASP A 1 123 ? -10.156 4.781 16.438 1.00 86.88 123 ASP A N 1
ATOM 933 C CA . ASP A 1 123 ? -10.194 6.117 17.039 1.00 86.88 123 ASP A CA 1
ATOM 934 C C . ASP A 1 123 ? -11.646 6.491 17.411 1.00 86.88 123 ASP A C 1
ATOM 936 O O . ASP A 1 123 ? -12.553 5.719 17.111 1.00 86.88 123 ASP A O 1
ATOM 940 N N . PRO A 1 124 ? -11.923 7.637 18.061 1.00 85.25 124 PRO A N 1
ATOM 941 C CA . PRO A 1 124 ? -13.283 7.965 18.501 1.00 85.25 124 PRO A CA 1
ATOM 942 C C . PRO A 1 124 ? -14.305 8.209 17.377 1.00 85.25 124 PRO A C 1
ATOM 944 O O . PRO A 1 124 ? -15.491 8.335 17.675 1.00 85.25 124 PRO A O 1
ATOM 947 N N . ASN A 1 125 ? -13.866 8.342 16.122 1.00 86.69 125 ASN A N 1
ATOM 948 C CA . ASN A 1 125 ? -14.731 8.573 14.961 1.00 86.69 125 ASN A CA 1
ATOM 949 C C . ASN A 1 125 ? -15.107 7.258 14.270 1.00 86.69 125 ASN A C 1
ATOM 951 O O . ASN A 1 125 ? -16.196 7.146 13.715 1.00 86.69 125 ASN A O 1
ATOM 955 N N . GLY A 1 126 ? -14.214 6.270 14.323 1.00 89.06 126 GLY A N 1
ATOM 956 C CA . GLY A 1 126 ? -14.421 4.949 13.753 1.00 89.06 126 GLY A CA 1
ATOM 957 C C . GLY A 1 126 ? -14.346 4.874 12.235 1.00 89.06 126 GLY A C 1
ATOM 958 O O . GLY A 1 126 ? -13.730 5.720 11.584 1.00 89.06 126 GLY A O 1
ATOM 959 N N . ALA A 1 127 ? -14.940 3.812 11.684 1.00 91.44 127 ALA A N 1
ATOM 960 C CA . ALA A 1 127 ? -15.040 3.630 10.243 1.00 91.44 127 ALA A CA 1
ATOM 961 C C . ALA A 1 127 ? -15.861 4.773 9.625 1.00 91.44 127 ALA A C 1
ATOM 963 O O . ALA A 1 127 ? -16.983 5.020 10.078 1.00 91.44 127 ALA A O 1
ATOM 964 N N . PRO A 1 128 ? -15.331 5.480 8.610 1.00 92.19 128 PRO A N 1
ATOM 965 C CA . PRO A 1 128 ? -16.094 6.501 7.908 1.00 92.19 128 PRO A CA 1
ATOM 966 C C . PRO A 1 128 ? -17.367 5.926 7.280 1.00 92.19 128 PRO A C 1
ATOM 968 O O . PRO A 1 128 ? -17.369 4.798 6.787 1.00 92.19 128 PRO A O 1
ATOM 971 N N . ASP A 1 129 ? -18.427 6.733 7.223 1.00 93.00 129 ASP A N 1
ATOM 972 C CA . ASP A 1 129 ? -19.654 6.405 6.487 1.00 93.00 129 ASP A CA 1
ATOM 973 C C . ASP A 1 129 ? -19.432 6.564 4.973 1.00 93.00 129 ASP A C 1
ATOM 975 O O . ASP A 1 129 ? -19.917 7.502 4.340 1.00 93.00 129 ASP A O 1
ATOM 979 N N . TYR A 1 130 ? -18.634 5.663 4.392 1.00 93.31 130 TYR A N 1
ATOM 980 C CA . TYR A 1 130 ? -18.362 5.642 2.956 1.00 93.31 130 TYR A CA 1
ATOM 981 C C . TYR A 1 130 ? -19.646 5.578 2.104 1.00 93.31 130 TYR A C 1
ATOM 983 O O . TYR A 1 130 ? -19.729 6.366 1.159 1.00 93.31 130 TYR A O 1
ATOM 991 N N . PRO A 1 131 ? -20.670 4.759 2.432 1.00 94.81 131 PRO A N 1
ATOM 992 C CA . PRO A 1 131 ? -21.927 4.739 1.676 1.00 94.81 131 PRO A CA 1
ATOM 993 C C . PRO A 1 131 ? -22.701 6.063 1.719 1.00 94.81 131 PRO A C 1
ATOM 995 O O . PRO A 1 131 ? -23.443 6.384 0.789 1.00 94.81 131 PRO A O 1
ATOM 998 N N . GLY A 1 132 ? -22.557 6.829 2.805 1.00 93.56 132 GLY A N 1
ATOM 999 C CA . GLY A 1 132 ? -23.193 8.133 2.983 1.00 93.56 132 GLY A CA 1
ATOM 1000 C C . GLY A 1 132 ? -22.488 9.301 2.282 1.00 93.56 132 GLY A C 1
ATOM 1001 O O . GLY A 1 132 ? -23.074 10.382 2.186 1.00 93.56 132 GLY A O 1
ATOM 1002 N N . ALA A 1 133 ? -21.260 9.116 1.786 1.00 93.56 133 ALA A N 1
ATOM 1003 C CA . ALA A 1 133 ? -20.472 10.190 1.182 1.00 93.56 133 ALA A CA 1
ATOM 1004 C C . ALA A 1 133 ? -20.977 10.610 -0.215 1.00 93.56 133 ALA A C 1
ATOM 1006 O O . ALA A 1 133 ? -21.499 9.809 -0.995 1.00 93.56 133 ALA A O 1
ATOM 1007 N N . ASP A 1 134 ? -20.771 11.883 -0.580 1.00 92.81 134 ASP A N 1
ATOM 1008 C CA . ASP A 1 134 ? -21.140 12.403 -1.905 1.00 92.81 134 ASP A CA 1
ATOM 1009 C C . ASP A 1 134 ? -20.065 12.109 -2.966 1.00 92.81 134 ASP A C 1
ATOM 1011 O O . ASP A 1 134 ? -19.300 12.974 -3.406 1.00 92.81 134 ASP A O 1
ATOM 1015 N N . TRP A 1 135 ? -20.035 10.859 -3.426 1.00 92.81 135 TRP A N 1
ATOM 1016 C CA . TRP A 1 135 ? -19.123 10.402 -4.480 1.00 92.81 135 TRP A CA 1
ATOM 1017 C C . TRP A 1 135 ? -19.336 11.095 -5.832 1.00 92.81 135 TRP A C 1
ATOM 1019 O O . TRP A 1 135 ? -18.403 11.183 -6.632 1.00 92.81 135 TRP A O 1
ATOM 1029 N N . ASN A 1 136 ? -20.534 11.632 -6.091 1.00 90.06 136 ASN A N 1
ATOM 1030 C CA . ASN A 1 136 ? -20.807 12.358 -7.333 1.00 90.06 136 ASN A CA 1
ATOM 1031 C C . ASN A 1 136 ? -20.068 13.698 -7.359 1.00 90.06 136 ASN A C 1
ATOM 1033 O O . ASN A 1 136 ? -19.510 14.076 -8.391 1.00 90.06 136 ASN A O 1
ATOM 1037 N N . SER A 1 137 ? -20.053 14.405 -6.226 1.00 87.06 137 SER A N 1
ATOM 1038 C CA . SER A 1 137 ? -19.290 15.646 -6.071 1.00 87.06 137 SER A CA 1
ATOM 1039 C C . SER A 1 137 ? -17.796 15.397 -5.890 1.00 87.06 137 SER A C 1
ATOM 1041 O O . SER A 1 1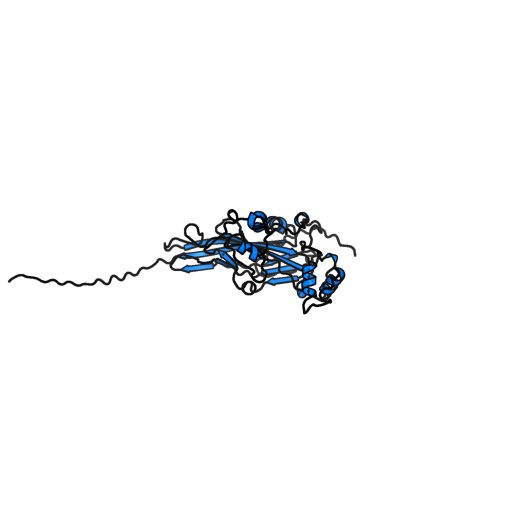37 ? -16.999 16.290 -6.185 1.00 87.06 137 SER A O 1
ATOM 1043 N N . TYR A 1 138 ? -17.401 14.198 -5.441 1.00 89.94 138 TYR A N 1
ATOM 1044 C CA . TYR A 1 138 ? -15.996 13.854 -5.282 1.00 89.94 138 TYR A CA 1
ATOM 1045 C C . TYR A 1 138 ? -15.248 13.947 -6.610 1.00 89.94 138 TYR A C 1
ATOM 1047 O O . TYR A 1 138 ? -14.352 14.787 -6.722 1.00 89.94 138 TYR A O 1
ATOM 1055 N N . GLY A 1 139 ? -15.645 13.142 -7.606 1.00 87.44 139 GLY A N 1
ATOM 1056 C CA . GLY A 1 139 ? -15.135 13.166 -8.982 1.00 87.44 139 GLY A CA 1
ATOM 1057 C C . GLY A 1 139 ? -14.066 12.110 -9.315 1.00 87.44 139 GLY A C 1
ATOM 1058 O O . GLY A 1 139 ? -14.264 11.371 -10.277 1.00 87.44 139 GLY A O 1
ATOM 1059 N N . PRO A 1 140 ? -12.937 12.010 -8.579 1.00 87.25 140 PRO A N 1
ATOM 1060 C CA . PRO A 1 140 ? -11.868 11.060 -8.882 1.00 87.25 140 PRO A CA 1
ATOM 1061 C C . PRO A 1 140 ? -12.248 9.585 -8.773 1.00 87.25 140 PRO A C 1
ATOM 1063 O O . PRO A 1 140 ? -11.615 8.768 -9.434 1.00 87.25 140 PRO A O 1
ATOM 1066 N N . ALA A 1 141 ? -13.220 9.234 -7.934 1.00 90.62 141 ALA A N 1
ATOM 1067 C CA . ALA A 1 141 ? -13.553 7.849 -7.618 1.00 90.62 141 ALA A CA 1
ATOM 1068 C C . ALA A 1 141 ? -15.040 7.697 -7.272 1.00 90.62 141 ALA A C 1
ATOM 1070 O O . ALA A 1 141 ? -15.659 8.634 -6.766 1.00 90.62 141 ALA A O 1
ATOM 1071 N N . SER A 1 142 ? -15.587 6.507 -7.507 1.00 92.56 142 SER A N 1
ATOM 1072 C CA . SER A 1 142 ? -16.763 5.998 -6.795 1.00 92.56 142 SER A CA 1
ATOM 1073 C C . SER A 1 142 ? -16.353 5.369 -5.460 1.00 92.56 142 SER A C 1
ATOM 1075 O O . SER A 1 142 ? -15.176 5.057 -5.270 1.00 92.56 142 SER A O 1
ATOM 1077 N N . GLU A 1 143 ? -17.329 5.111 -4.584 1.00 93.69 143 GLU A N 1
ATOM 1078 C CA . GLU A 1 143 ? -17.140 4.352 -3.338 1.00 93.69 143 GLU A CA 1
ATOM 1079 C C . GLU A 1 143 ? -16.359 3.054 -3.564 1.00 93.69 143 GLU A C 1
ATOM 1081 O O . GLU A 1 143 ? -15.339 2.812 -2.922 1.00 93.69 143 GLU A O 1
ATOM 1086 N N . GLU A 1 144 ? -16.812 2.257 -4.533 1.00 93.12 144 GLU A N 1
ATOM 1087 C CA . GLU A 1 144 ? -16.213 0.971 -4.884 1.00 93.12 144 GLU A CA 1
ATOM 1088 C C . GLU A 1 144 ? -14.754 1.143 -5.307 1.00 93.12 144 GLU A C 1
ATOM 1090 O O . GLU A 1 144 ? -13.875 0.531 -4.705 1.00 93.12 144 GLU A O 1
ATOM 1095 N N . SER A 1 145 ? -14.483 2.052 -6.253 1.00 91.88 145 SER A N 1
ATOM 1096 C CA . SER A 1 145 ? -13.117 2.273 -6.741 1.00 91.88 145 SER A CA 1
ATOM 1097 C C . SER A 1 145 ? -12.172 2.852 -5.678 1.00 91.88 145 SER A C 1
ATOM 1099 O O . SER A 1 145 ? -10.954 2.697 -5.748 1.00 91.88 145 SER A O 1
ATOM 1101 N N . TYR A 1 146 ? -12.730 3.538 -4.679 1.00 92.00 146 TYR A N 1
ATOM 1102 C CA . TYR A 1 146 ? -11.977 4.085 -3.558 1.00 92.00 146 TYR A CA 1
ATOM 1103 C C . TYR A 1 146 ? -11.572 2.976 -2.585 1.00 92.00 146 TYR A C 1
ATOM 1105 O O . TYR A 1 146 ? -10.399 2.816 -2.232 1.00 92.00 146 TYR A O 1
ATOM 1113 N N . LEU A 1 147 ? -12.539 2.161 -2.168 1.00 92.56 147 LEU A N 1
ATOM 1114 C CA . LEU A 1 147 ? -12.310 1.103 -1.188 1.00 92.56 147 LEU A CA 1
ATOM 1115 C C . LEU A 1 147 ? -11.523 -0.080 -1.758 1.00 92.56 147 LEU A C 1
ATOM 1117 O O . LEU A 1 147 ? -10.736 -0.674 -1.024 1.00 92.56 147 LEU A O 1
ATOM 1121 N N . ASP A 1 148 ? -11.665 -0.391 -3.049 1.00 92.38 148 ASP A N 1
ATOM 1122 C CA . ASP A 1 148 ? -10.862 -1.422 -3.720 1.00 92.38 148 ASP A CA 1
ATOM 1123 C C . ASP A 1 148 ? -9.493 -0.916 -4.211 1.00 92.38 148 ASP A C 1
ATOM 1125 O O . ASP A 1 148 ? -8.683 -1.702 -4.708 1.00 92.38 148 ASP A O 1
ATOM 1129 N N . GLY A 1 149 ? -9.242 0.390 -4.060 1.00 89.06 149 GLY A N 1
ATOM 1130 C CA . GLY A 1 149 ? -7.984 1.047 -4.377 1.00 89.06 149 GLY A CA 1
ATOM 1131 C C . GLY A 1 149 ? -7.735 1.350 -5.841 1.00 89.06 149 GLY A C 1
ATOM 1132 O O . GLY A 1 149 ? -6.654 1.866 -6.158 1.00 89.06 149 GLY A O 1
ATOM 1133 N N . THR A 1 150 ? -8.690 1.075 -6.719 1.00 89.81 150 THR A N 1
ATOM 1134 C CA . THR A 1 150 ? -8.506 1.308 -8.144 1.00 89.81 150 THR A CA 1
ATOM 1135 C C . THR A 1 150 ? -8.460 2.795 -8.512 1.00 89.81 150 THR A C 1
ATOM 1137 O O . THR A 1 150 ? -7.739 3.223 -9.415 1.00 89.81 150 THR A O 1
ATOM 1140 N N . SER A 1 151 ? -9.156 3.639 -7.752 1.00 88.19 151 SER A N 1
ATOM 1141 C CA . SER A 1 151 ? -9.040 5.091 -7.843 1.00 88.19 151 SER A CA 1
ATOM 1142 C C . SER A 1 151 ? -9.281 5.753 -6.494 1.00 88.19 151 SER A C 1
ATOM 1144 O O . SER A 1 151 ? -10.317 5.565 -5.877 1.00 88.19 151 SER A O 1
ATOM 1146 N N . MET A 1 152 ? -8.343 6.585 -6.041 1.00 84.38 152 MET A N 1
ATOM 1147 C CA . MET A 1 152 ? -8.412 7.223 -4.715 1.00 84.38 152 MET A CA 1
ATOM 1148 C C . MET A 1 152 ? -8.378 8.745 -4.736 1.00 84.38 152 MET A C 1
ATOM 1150 O O . MET A 1 152 ? -8.538 9.357 -3.686 1.00 84.38 152 MET A O 1
ATOM 1154 N N . GLY A 1 153 ? -8.084 9.361 -5.885 1.00 84.12 153 GLY A N 1
ATOM 1155 C CA . GLY A 1 153 ? -7.753 10.785 -5.955 1.00 84.12 153 GLY A CA 1
ATOM 1156 C C . GLY A 1 153 ? -6.602 11.202 -5.023 1.00 84.12 153 GLY A C 1
ATOM 1157 O O . GLY A 1 153 ? -5.857 10.382 -4.480 1.00 84.12 153 GLY A O 1
ATOM 1158 N N . SER A 1 154 ? -6.433 12.514 -4.855 1.00 82.69 154 SER A N 1
ATOM 1159 C CA . SER A 1 154 ? -5.499 13.065 -3.867 1.00 82.69 154 SER A CA 1
ATOM 1160 C C . SER A 1 154 ? -6.145 13.214 -2.493 1.00 82.69 154 SER A C 1
ATOM 1162 O O . SER A 1 154 ? -7.367 13.352 -2.365 1.00 82.69 154 SER A O 1
ATOM 1164 N N . ALA A 1 155 ? -5.313 13.282 -1.456 1.00 78.69 155 ALA A N 1
ATOM 1165 C CA . ALA A 1 155 ? -5.789 13.519 -0.101 1.00 78.69 155 ALA A CA 1
ATOM 1166 C C . ALA A 1 155 ? -6.533 14.841 0.043 1.00 78.69 155 ALA A C 1
ATOM 1168 O O . ALA A 1 155 ? -7.590 14.881 0.661 1.00 78.69 155 ALA A O 1
ATOM 1169 N N . GLY A 1 156 ? -5.994 15.908 -0.554 1.00 81.62 156 GLY A N 1
ATOM 1170 C CA . GLY A 1 156 ? -6.628 17.222 -0.538 1.00 81.62 156 GLY A CA 1
ATOM 1171 C C . GLY A 1 156 ? -8.006 17.212 -1.199 1.00 81.62 156 GLY A C 1
ATOM 1172 O O . GLY A 1 156 ? -8.916 17.883 -0.729 1.00 81.62 156 GLY A O 1
ATOM 1173 N N . GLN A 1 157 ? -8.199 16.428 -2.264 1.00 86.19 157 GLN A N 1
ATOM 1174 C CA . GLN A 1 157 ? -9.532 16.256 -2.848 1.00 86.19 157 GLN A CA 1
ATOM 1175 C C . GLN A 1 157 ? -10.452 15.503 -1.890 1.00 86.19 157 GLN A C 1
ATOM 1177 O O . GLN A 1 157 ? -11.583 15.932 -1.687 1.00 86.19 157 GLN A O 1
ATOM 1182 N N . ALA A 1 158 ? -9.980 14.399 -1.300 1.00 85.62 158 ALA A N 1
ATOM 1183 C CA . ALA A 1 158 ? -10.787 13.588 -0.390 1.00 85.62 158 ALA A CA 1
ATOM 1184 C C . ALA A 1 158 ? -11.239 14.411 0.826 1.00 85.62 158 ALA A C 1
ATOM 1186 O O . ALA A 1 158 ? -12.430 14.468 1.122 1.00 85.62 158 ALA A O 1
ATOM 1187 N N . SER A 1 159 ? -10.316 15.147 1.453 1.00 81.69 159 SER A N 1
ATOM 1188 C CA . SER A 1 159 ? -10.609 15.991 2.616 1.00 81.69 159 SER A CA 1
ATOM 1189 C C . SER A 1 159 ? -11.558 17.148 2.314 1.00 81.69 159 SER A C 1
ATOM 1191 O O . SER A 1 159 ? -12.273 17.591 3.204 1.00 81.69 159 SER A O 1
ATOM 1193 N N . ASN A 1 160 ? -11.548 17.670 1.085 1.00 84.75 160 ASN A N 1
ATOM 1194 C CA . ASN A 1 160 ? -12.355 18.836 0.725 1.00 84.75 160 ASN A CA 1
ATOM 1195 C C . ASN A 1 160 ? -13.758 18.473 0.226 1.00 84.75 160 ASN A C 1
ATOM 1197 O O . ASN A 1 160 ? -14.638 19.328 0.270 1.00 84.75 160 ASN A O 1
ATOM 1201 N N . ASN A 1 161 ? -13.953 17.248 -0.273 1.00 87.50 161 ASN A N 1
ATOM 1202 C CA . ASN A 1 161 ? -15.139 16.909 -1.060 1.00 87.50 161 ASN A CA 1
ATOM 1203 C C . ASN A 1 161 ? -15.944 15.716 -0.519 1.00 87.50 161 ASN A C 1
ATOM 1205 O O . ASN A 1 161 ? -17.109 15.606 -0.880 1.00 87.50 161 ASN A O 1
ATOM 1209 N N . LEU A 1 162 ? -15.361 14.823 0.296 1.00 87.62 162 LEU A N 1
ATOM 1210 C CA . LEU A 1 162 ? -16.080 13.640 0.802 1.00 87.62 162 LEU A CA 1
ATOM 1211 C C . LEU A 1 162 ? -16.789 13.871 2.144 1.00 87.62 162 LEU A C 1
ATOM 1213 O O . LEU A 1 162 ? -17.646 13.072 2.496 1.00 87.62 162 LEU A O 1
ATOM 1217 N N . ASP A 1 163 ? -16.448 14.935 2.882 1.00 89.12 163 ASP A N 1
ATOM 1218 C CA . ASP A 1 163 ? -16.952 15.200 4.248 1.00 89.12 163 ASP A CA 1
ATOM 1219 C C . ASP A 1 163 ? -16.817 13.984 5.194 1.00 89.12 163 ASP A C 1
ATOM 1221 O O . ASP A 1 163 ? -17.647 13.723 6.061 1.00 89.12 163 ASP A O 1
ATOM 1225 N N . LEU A 1 164 ? -15.746 13.206 5.005 1.00 89.25 164 LEU A N 1
ATOM 1226 C CA . LEU A 1 164 ? -15.417 12.033 5.810 1.00 89.25 164 LEU A CA 1
ATOM 1227 C C . LEU A 1 164 ? -14.290 12.347 6.792 1.00 89.25 164 LEU A C 1
ATOM 1229 O O . LEU A 1 164 ? -13.346 13.080 6.480 1.00 89.25 164 LEU A O 1
ATOM 1233 N N . THR A 1 165 ? -14.334 11.705 7.960 1.00 88.25 165 THR A N 1
ATOM 1234 C CA . THR A 1 165 ? -13.210 11.739 8.902 1.00 88.25 165 THR A CA 1
ATOM 1235 C C . THR A 1 165 ? -12.146 10.739 8.463 1.00 88.25 165 THR A C 1
ATOM 1237 O O . THR A 1 165 ? -12.184 9.565 8.814 1.00 88.25 165 THR A O 1
ATOM 1240 N N . LEU A 1 166 ? -11.204 11.208 7.646 1.00 87.44 166 LEU A N 1
ATOM 1241 C CA . LEU A 1 166 ? -10.120 10.397 7.094 1.00 87.44 166 LEU A CA 1
ATOM 1242 C C . LEU A 1 166 ? -8.810 10.640 7.845 1.00 87.44 166 LEU A C 1
ATOM 1244 O O . LEU A 1 166 ? -8.508 11.751 8.289 1.00 87.44 166 LEU A O 1
ATOM 1248 N N . GLN A 1 167 ? -7.980 9.609 7.928 1.00 77.88 167 GLN A N 1
ATOM 1249 C CA . GLN A 1 167 ? -6.667 9.679 8.541 1.00 77.88 167 GLN A CA 1
ATOM 1250 C C . GLN A 1 167 ? -5.614 9.867 7.457 1.00 77.88 167 GLN A C 1
ATOM 1252 O O . GLN A 1 167 ? -5.286 8.945 6.723 1.00 77.88 167 GLN A O 1
ATOM 1257 N N . ASN A 1 168 ? -5.040 11.070 7.352 1.00 70.25 168 ASN A N 1
ATOM 1258 C CA . ASN A 1 168 ? -3.952 11.302 6.402 1.00 70.25 168 ASN A CA 1
ATOM 1259 C C . ASN A 1 168 ? -2.676 10.554 6.801 1.00 70.25 168 ASN A C 1
ATOM 1261 O O . ASN A 1 168 ? -1.841 11.106 7.518 1.00 70.25 168 ASN A O 1
ATOM 1265 N N . ASN A 1 169 ? -2.548 9.312 6.354 1.00 65.31 169 ASN A N 1
ATOM 1266 C CA . ASN A 1 169 ? -1.477 8.419 6.761 1.00 65.31 169 ASN A CA 1
ATOM 1267 C C . ASN A 1 169 ? -0.228 8.549 5.881 1.00 65.31 169 ASN A C 1
ATOM 1269 O O . ASN A 1 169 ? 0.684 7.758 6.053 1.00 65.31 169 ASN A O 1
ATOM 1273 N N . PHE A 1 170 ? -0.134 9.532 4.970 1.00 65.88 170 PHE A N 1
ATOM 1274 C CA . PHE A 1 170 ? 1.120 9.820 4.255 1.00 65.88 170 PHE A CA 1
ATOM 1275 C C . PHE A 1 170 ? 1.284 11.296 3.829 1.00 65.88 170 PHE A C 1
ATOM 1277 O O . PHE A 1 170 ? 1.457 11.591 2.643 1.00 65.88 170 PHE A O 1
ATOM 1284 N N . PRO A 1 171 ? 1.275 12.265 4.768 1.00 63.53 171 PRO A N 1
ATOM 1285 C CA . PRO A 1 171 ? 1.039 13.683 4.462 1.00 63.53 171 PRO A CA 1
ATOM 1286 C C . PRO A 1 171 ? 1.963 14.298 3.410 1.00 63.53 171 PRO A C 1
ATOM 1288 O O . PRO A 1 171 ? 1.543 15.191 2.677 1.00 63.53 171 PRO A O 1
ATOM 1291 N N . SER A 1 172 ? 3.198 13.805 3.317 1.00 62.28 172 SER A N 1
ATOM 1292 C CA . SER A 1 172 ? 4.214 14.256 2.367 1.00 62.28 172 SER A CA 1
ATOM 1293 C C . SER A 1 172 ? 3.908 13.918 0.904 1.00 62.28 172 SER A C 1
ATOM 1295 O O . SER A 1 172 ? 4.465 14.567 0.024 1.00 62.28 172 SER A O 1
ATOM 1297 N N . GLN A 1 173 ? 3.035 12.943 0.629 1.00 61.06 173 GLN A N 1
ATOM 1298 C CA . GLN A 1 173 ? 2.774 12.435 -0.725 1.00 61.06 173 GLN A CA 1
ATOM 1299 C C . GLN A 1 173 ? 1.356 12.718 -1.237 1.00 61.06 173 GLN A C 1
ATOM 1301 O O . GLN A 1 173 ? 1.072 12.461 -2.403 1.00 61.06 173 GLN A O 1
ATOM 1306 N N . ASN A 1 174 ? 0.473 13.290 -0.406 1.00 66.12 174 ASN A N 1
ATOM 1307 C CA . ASN A 1 174 ? -0.880 13.721 -0.797 1.00 66.12 174 ASN A CA 1
ATOM 1308 C C . ASN A 1 174 ? -1.689 12.659 -1.590 1.00 66.12 174 ASN A C 1
ATOM 1310 O O . ASN A 1 174 ? -2.524 13.009 -2.426 1.00 66.12 174 ASN A O 1
ATOM 1314 N N . ALA A 1 175 ? -1.463 11.368 -1.340 1.00 61.22 175 ALA A N 1
ATOM 1315 C CA . ALA A 1 175 ? -2.250 10.276 -1.917 1.00 61.22 175 ALA A CA 1
ATOM 1316 C C . ALA A 1 175 ? -3.564 10.124 -1.129 1.00 61.22 175 ALA A C 1
ATOM 1318 O O . ALA A 1 175 ? -3.572 10.420 0.053 1.00 61.22 175 ALA A O 1
ATOM 1319 N N . GLY A 1 176 ? -4.695 9.736 -1.726 1.00 58.88 176 GLY A N 1
ATOM 1320 C CA . GLY A 1 176 ? -5.938 9.535 -0.955 1.00 58.88 176 GLY A CA 1
ATOM 1321 C C . GLY A 1 176 ? -5.752 8.586 0.247 1.00 58.88 176 GLY A C 1
ATOM 1322 O O . GLY A 1 176 ? -4.929 7.670 0.187 1.00 58.88 176 GLY A O 1
ATOM 1323 N N . TYR A 1 177 ? -6.510 8.796 1.332 1.00 80.38 177 TYR A N 1
ATOM 1324 C CA . TYR A 1 177 ? -6.355 8.038 2.582 1.00 80.38 177 TYR A CA 1
ATOM 1325 C C . TYR A 1 177 ? -7.665 7.543 3.166 1.00 80.38 177 TYR A C 1
ATOM 1327 O O . TYR A 1 177 ? -8.719 8.125 2.952 1.00 80.38 177 TYR A O 1
ATOM 1335 N N . TYR A 1 178 ? -7.558 6.515 3.993 1.00 89.56 178 TYR A N 1
ATOM 1336 C CA . TYR A 1 178 ? -8.685 5.880 4.648 1.00 89.56 178 TYR A CA 1
ATOM 1337 C C . TYR A 1 178 ? -8.903 6.399 6.072 1.00 89.56 178 TYR A C 1
ATOM 1339 O O . TYR A 1 178 ? -8.066 7.122 6.614 1.00 89.56 178 TYR A O 1
ATOM 1347 N N . GLY A 1 179 ? -10.053 6.080 6.663 1.00 89.88 179 GLY A N 1
ATOM 1348 C CA . GLY A 1 179 ? -10.291 6.291 8.092 1.00 89.88 179 GLY A CA 1
ATOM 1349 C C . GLY A 1 179 ? -9.798 5.121 8.944 1.00 89.88 179 GLY A C 1
ATOM 1350 O O . GLY A 1 179 ? -9.115 4.223 8.451 1.00 89.88 179 GLY A O 1
ATOM 1351 N N . ALA A 1 180 ? -10.166 5.139 10.225 1.00 91.00 180 ALA A N 1
ATOM 1352 C CA . ALA A 1 180 ? -9.997 3.988 11.107 1.00 91.00 180 ALA A CA 1
ATOM 1353 C C . ALA A 1 180 ? -10.881 2.812 10.648 1.00 91.00 180 ALA A C 1
ATOM 1355 O O . ALA A 1 180 ? -11.854 3.004 9.926 1.00 91.00 180 ALA A O 1
ATOM 1356 N N . ALA A 1 181 ? -10.587 1.600 11.113 1.00 92.81 181 ALA A N 1
ATOM 1357 C CA . ALA A 1 181 ? -11.429 0.424 10.891 1.00 92.81 181 ALA A CA 1
ATOM 1358 C C . ALA A 1 181 ? -12.549 0.278 11.936 1.00 92.81 181 ALA A C 1
ATOM 1360 O O . ALA A 1 181 ? -13.557 -0.373 11.674 1.00 92.81 181 ALA A O 1
ATOM 1361 N N . ALA A 1 182 ? -12.391 0.861 13.128 1.00 91.75 182 ALA A N 1
ATOM 1362 C CA . ALA A 1 182 ? -13.377 0.752 14.202 1.00 91.75 182 ALA A CA 1
ATOM 1363 C C . ALA A 1 182 ? -13.402 1.984 15.101 1.00 91.75 182 ALA A C 1
ATOM 1365 O O . ALA A 1 182 ? -12.402 2.689 15.236 1.00 91.75 182 ALA A O 1
ATOM 1366 N N . SER A 1 183 ? -14.548 2.234 15.738 1.00 89.38 183 SER A N 1
ATOM 1367 C CA . SER A 1 183 ? -14.630 3.290 16.743 1.00 89.38 183 SER A CA 1
ATOM 1368 C C . SER A 1 183 ? -14.084 2.821 18.086 1.00 89.38 183 SER A C 1
ATOM 1370 O O . SER A 1 183 ? -14.241 1.658 18.444 1.00 89.38 183 SER A O 1
ATOM 1372 N N . THR A 1 184 ? -13.500 3.729 18.861 1.00 82.94 184 THR A N 1
ATOM 1373 C CA . THR A 1 184 ? -13.207 3.509 20.279 1.00 82.94 184 THR A CA 1
ATOM 1374 C C . THR A 1 184 ? -14.323 3.997 21.200 1.00 82.94 184 THR A C 1
ATOM 1376 O O . THR A 1 184 ? -14.323 3.610 22.366 1.00 82.94 184 THR A O 1
ATOM 1379 N N . LYS A 1 185 ? -15.301 4.779 20.705 1.00 79.06 185 LYS A N 1
ATOM 1380 C CA . LYS A 1 185 ? -16.448 5.314 21.478 1.00 79.06 185 LYS A CA 1
ATOM 1381 C C . LYS A 1 185 ? -17.714 5.539 20.625 1.00 79.06 185 LYS A C 1
ATOM 1383 O O . LYS A 1 185 ? -17.616 5.675 19.411 1.00 79.06 185 LYS A O 1
ATOM 1388 N N . PRO A 1 186 ? -18.908 5.690 21.223 1.00 73.62 186 PRO A N 1
ATOM 1389 C CA . PRO A 1 186 ? -19.258 5.419 22.618 1.00 73.62 186 PRO A CA 1
ATOM 1390 C C . PRO A 1 186 ? -19.689 3.959 22.830 1.00 73.62 186 PRO A C 1
ATOM 1392 O O . PRO A 1 186 ? -20.121 3.282 21.896 1.00 73.62 186 PRO A O 1
ATOM 1395 N N . TYR A 1 187 ? -19.662 3.489 24.072 1.00 60.56 187 TYR A N 1
ATOM 1396 C CA . TYR A 1 187 ? -20.344 2.269 24.496 1.00 60.56 187 TYR A CA 1
ATOM 1397 C C . TYR A 1 187 ? -21.857 2.334 24.188 1.00 60.56 187 TYR A C 1
ATOM 1399 O O . TYR A 1 187 ? -22.470 3.397 24.351 1.00 60.56 187 TYR A O 1
ATOM 1407 N N . PRO A 1 188 ? -22.502 1.226 23.769 1.00 62.59 188 PRO A N 1
ATOM 1408 C CA . PRO A 1 188 ? -21.945 -0.100 23.463 1.00 62.59 188 PRO A CA 1
ATOM 1409 C C . PRO A 1 188 ? -21.534 -0.277 21.991 1.00 62.59 188 PRO A C 1
ATOM 1411 O O . PRO A 1 188 ? -21.339 -1.398 21.536 1.00 62.59 188 PRO A O 1
ATOM 1414 N N . ALA A 1 189 ? -21.474 0.803 21.208 1.00 73.81 189 ALA A N 1
ATOM 1415 C CA . ALA A 1 189 ? -21.168 0.725 19.779 1.00 73.81 189 ALA A CA 1
ATOM 1416 C C . ALA A 1 189 ? -19.676 0.474 19.501 1.00 73.81 189 ALA A C 1
ATOM 1418 O O . ALA A 1 189 ? -19.323 -0.036 18.441 1.00 73.81 189 ALA A O 1
ATOM 1419 N N . SER A 1 190 ? -18.805 0.836 20.444 1.00 79.56 190 SER A N 1
ATOM 1420 C CA . SER A 1 190 ? -17.372 0.563 20.371 1.00 79.56 190 SER A CA 1
ATOM 1421 C C . SER A 1 190 ? -17.042 -0.838 20.894 1.00 79.56 190 SER A C 1
ATOM 1423 O O . SER A 1 190 ? -17.444 -1.159 22.012 1.00 79.56 190 SER A O 1
ATOM 1425 N N . PRO A 1 191 ? -16.248 -1.643 20.164 1.00 77.19 191 PRO A N 1
ATOM 1426 C CA . PRO A 1 191 ? -15.718 -2.900 20.688 1.00 77.19 191 PRO A CA 1
ATOM 1427 C C . PRO A 1 191 ? -14.691 -2.684 21.818 1.00 77.19 191 PRO A C 1
ATOM 1429 O O . PRO A 1 191 ? -14.464 -3.582 22.622 1.00 77.19 191 PRO A O 1
ATOM 1432 N N . PHE A 1 192 ? -14.102 -1.487 21.921 1.00 73.44 192 PHE A N 1
ATOM 1433 C CA . PHE A 1 192 ? -13.057 -1.158 22.899 1.00 73.44 192 PHE A CA 1
ATOM 1434 C C . PHE A 1 192 ? -13.550 -0.365 24.119 1.00 73.44 192 PHE A C 1
ATOM 1436 O O . PHE A 1 192 ? -12.745 -0.076 25.001 1.00 73.44 192 PHE A O 1
ATOM 1443 N N . ASP A 1 193 ? -14.824 0.033 24.156 1.00 69.44 193 ASP A N 1
ATOM 1444 C CA . ASP A 1 193 ? -15.424 0.750 25.290 1.00 69.44 193 ASP A CA 1
ATOM 1445 C C . ASP A 1 193 ? -16.224 -0.250 26.127 1.00 69.44 193 ASP A C 1
ATOM 1447 O O . ASP A 1 193 ? -16.980 -1.044 25.565 1.00 69.44 193 ASP A O 1
ATOM 1451 N N . GLN A 1 194 ? -16.050 -0.247 27.447 1.00 66.56 194 GLN A N 1
ATOM 1452 C CA . GLN A 1 194 ? -16.649 -1.241 28.346 1.00 66.56 194 GLN A CA 1
ATOM 1453 C C . GLN A 1 194 ? -17.388 -0.579 29.507 1.00 66.56 194 GLN A C 1
ATOM 1455 O O . GLN A 1 194 ? -17.093 0.555 29.888 1.00 66.56 194 GLN A O 1
ATOM 1460 N N . GLU A 1 195 ? -18.348 -1.294 30.103 1.00 64.81 195 GLU A N 1
ATOM 1461 C CA . GLU A 1 195 ? -18.998 -0.817 31.327 1.00 64.81 195 GLU A CA 1
ATOM 1462 C C . GLU A 1 195 ? -17.979 -0.684 32.461 1.00 64.81 195 GLU A C 1
ATOM 1464 O O . GLU A 1 195 ? -17.075 -1.504 32.600 1.00 64.81 195 GLU A O 1
ATOM 1469 N N . THR A 1 196 ? -18.130 0.348 33.298 1.00 64.56 196 THR A N 1
ATOM 1470 C CA . THR A 1 196 ? -17.344 0.537 34.529 1.00 64.56 196 THR A CA 1
ATOM 1471 C C . THR A 1 196 ? -17.780 -0.434 35.625 1.00 64.56 196 THR A C 1
ATOM 1473 O O . THR A 1 196 ? -18.379 -0.032 36.622 1.00 64.56 196 THR A O 1
ATOM 1476 N N . ASP A 1 197 ? -17.511 -1.724 35.425 1.00 66.12 197 ASP A N 1
ATOM 1477 C CA . ASP A 1 197 ? -17.991 -2.827 36.267 1.00 66.12 197 ASP A CA 1
ATOM 1478 C C . ASP A 1 197 ? -16.883 -3.580 37.028 1.00 66.12 197 ASP A C 1
ATOM 1480 O O . ASP A 1 197 ? -17.179 -4.334 37.956 1.00 66.12 197 ASP A O 1
ATOM 1484 N N . GLY A 1 198 ? -15.614 -3.313 36.712 1.00 64.69 198 GLY A N 1
ATOM 1485 C CA . GLY A 1 198 ? -14.468 -3.986 37.323 1.00 64.69 198 GLY A CA 1
ATOM 1486 C C . GLY A 1 198 ? -13.997 -5.242 36.584 1.00 64.69 198 GLY A C 1
ATOM 1487 O O . GLY A 1 198 ? -13.073 -5.903 37.061 1.00 64.69 198 GLY A O 1
ATOM 1488 N N . GLU A 1 199 ? -14.623 -5.587 35.458 1.00 69.94 199 GLU A N 1
ATOM 1489 C CA . GLU A 1 199 ? -14.249 -6.728 34.627 1.00 69.94 199 GLU A CA 1
ATOM 1490 C C . GLU A 1 199 ? -13.234 -6.326 33.544 1.00 69.94 199 GLU A C 1
ATOM 1492 O O . GLU A 1 199 ? -12.910 -5.154 33.323 1.00 69.94 199 GLU A O 1
ATOM 1497 N N . SER A 1 200 ? -12.662 -7.337 32.892 1.00 71.12 200 SER A N 1
ATOM 1498 C CA . SER A 1 200 ? -11.753 -7.153 31.758 1.00 71.12 200 SER A CA 1
ATOM 1499 C C . SER A 1 200 ? -12.438 -7.568 30.466 1.00 71.12 200 SER A C 1
ATOM 1501 O O . SER A 1 200 ? -13.152 -8.570 30.437 1.00 71.12 200 SER A O 1
ATOM 1503 N N . ALA A 1 201 ? -12.169 -6.841 29.387 1.00 75.44 201 ALA A N 1
ATOM 1504 C CA . ALA A 1 201 ? -12.624 -7.213 28.058 1.00 75.44 201 ALA A CA 1
ATOM 1505 C C . ALA A 1 201 ? -11.458 -7.284 27.084 1.00 75.44 201 ALA A C 1
ATOM 1507 O O . ALA A 1 201 ? -10.564 -6.436 27.097 1.00 75.44 201 ALA A O 1
ATOM 1508 N N . THR A 1 202 ? -11.512 -8.281 26.211 1.00 82.69 202 THR A N 1
ATOM 1509 C CA . THR A 1 202 ? -10.519 -8.508 25.167 1.00 82.69 202 THR A CA 1
ATOM 1510 C C . THR A 1 202 ? -11.191 -8.380 23.811 1.00 82.69 202 THR A C 1
ATOM 1512 O O . THR A 1 202 ? -12.229 -8.992 23.564 1.00 82.69 202 THR A O 1
ATOM 1515 N N . THR A 1 203 ? -10.595 -7.569 22.943 1.00 85.94 203 THR A N 1
ATOM 1516 C CA . THR A 1 203 ? -11.004 -7.397 21.551 1.00 85.94 203 THR A CA 1
ATOM 1517 C C . THR A 1 203 ? -9.882 -7.855 20.640 1.00 85.94 203 THR A C 1
ATOM 1519 O O . THR A 1 203 ? -8.780 -7.309 20.702 1.00 85.94 203 THR A O 1
ATOM 1522 N N . GLU A 1 204 ? -10.185 -8.813 19.770 1.00 90.38 204 GLU A N 1
ATOM 1523 C CA . GLU A 1 204 ? -9.265 -9.249 18.725 1.00 90.38 204 GLU A CA 1
ATOM 1524 C C . GLU A 1 204 ? -9.200 -8.202 17.606 1.00 90.38 204 GLU A C 1
ATOM 1526 O O . GLU A 1 204 ? -10.226 -7.705 17.113 1.00 90.38 204 GLU A O 1
ATOM 1531 N N . VAL A 1 205 ? -7.974 -7.882 17.200 1.00 89.75 205 VAL A N 1
ATOM 1532 C CA . VAL A 1 205 ? -7.669 -7.071 16.028 1.00 89.75 205 VAL A CA 1
ATOM 1533 C C . VAL A 1 205 ? -6.912 -7.928 15.030 1.00 89.75 205 VAL A C 1
ATOM 1535 O O . VAL A 1 205 ? -5.856 -8.479 15.332 1.00 89.75 205 VAL A O 1
ATOM 1538 N N . GLU A 1 206 ? -7.429 -7.990 13.813 1.00 93.50 206 GLU A N 1
ATOM 1539 C CA . GLU A 1 206 ? -6.827 -8.710 12.701 1.00 93.50 206 GLU A CA 1
ATOM 1540 C C . GLU A 1 206 ? -6.323 -7.712 11.665 1.00 93.50 206 GLU A C 1
ATOM 1542 O O . GLU A 1 206 ? -6.989 -6.730 11.331 1.00 93.50 206 GLU A O 1
ATOM 1547 N N . LEU A 1 207 ? -5.129 -7.967 11.148 1.00 91.75 207 LEU A N 1
ATOM 1548 C CA . LEU A 1 207 ? -4.480 -7.174 10.120 1.00 91.75 207 LEU A CA 1
ATOM 1549 C C . LEU A 1 207 ? -4.151 -8.071 8.945 1.00 91.75 207 LEU A C 1
ATOM 1551 O O . LEU A 1 207 ? -3.666 -9.189 9.126 1.00 91.75 207 LEU A O 1
ATOM 1555 N N . ARG A 1 208 ? -4.330 -7.543 7.741 1.00 93.25 208 ARG A N 1
ATOM 1556 C CA . ARG A 1 208 ? -3.812 -8.178 6.539 1.00 93.25 208 ARG A CA 1
ATOM 1557 C C . ARG A 1 208 ? -3.022 -7.193 5.708 1.00 93.25 208 ARG A C 1
ATOM 1559 O O . ARG A 1 208 ? -3.371 -6.019 5.575 1.00 93.25 208 ARG A O 1
ATOM 1566 N N . TYR A 1 209 ? -1.950 -7.716 5.148 1.00 90.75 209 TYR A N 1
ATOM 1567 C CA . TYR A 1 209 ? -0.956 -6.994 4.388 1.00 90.75 209 TYR A CA 1
ATOM 1568 C C . TYR A 1 209 ? -0.943 -7.561 2.985 1.00 90.75 209 TYR A C 1
ATOM 1570 O O . TYR A 1 209 ? -0.861 -8.777 2.801 1.00 90.75 209 TYR A O 1
ATOM 1578 N N . THR A 1 210 ? -1.036 -6.677 2.001 1.00 94.00 210 THR A N 1
ATOM 1579 C CA . THR A 1 210 ? -0.914 -7.046 0.592 1.00 94.00 210 THR A CA 1
ATOM 1580 C C . THR A 1 210 ? 0.181 -6.204 -0.034 1.00 94.00 210 THR A C 1
ATOM 1582 O O . THR A 1 210 ? 0.163 -4.980 0.090 1.00 94.00 210 THR A O 1
ATOM 1585 N N . VAL A 1 211 ? 1.140 -6.860 -0.677 1.00 93.50 211 VAL A N 1
ATOM 1586 C CA . VAL A 1 211 ? 2.260 -6.224 -1.372 1.00 93.50 211 VAL A CA 1
ATOM 1587 C C . VAL A 1 211 ? 2.216 -6.620 -2.837 1.00 93.50 211 VAL A C 1
ATOM 1589 O O . VAL A 1 211 ? 1.950 -7.775 -3.156 1.00 93.50 211 VAL A O 1
ATOM 1592 N N . GLU A 1 212 ? 2.509 -5.668 -3.713 1.00 95.19 212 GLU A N 1
ATOM 1593 C CA . GLU A 1 212 ? 2.640 -5.868 -5.153 1.00 95.19 212 GLU A CA 1
ATOM 1594 C C . GLU A 1 212 ? 3.976 -5.270 -5.618 1.00 95.19 212 GLU A C 1
ATOM 1596 O O . GLU A 1 212 ? 4.246 -4.082 -5.414 1.00 95.19 212 GLU A O 1
ATOM 1601 N N . LEU A 1 213 ? 4.825 -6.089 -6.240 1.00 96.38 213 LEU A N 1
ATOM 1602 C CA . LEU A 1 213 ? 6.070 -5.633 -6.859 1.00 96.38 213 LEU A CA 1
ATOM 1603 C C . LEU A 1 213 ? 5.781 -5.144 -8.276 1.00 96.38 213 LEU A C 1
ATOM 1605 O O . LEU A 1 213 ? 5.259 -5.882 -9.111 1.00 96.38 213 LEU A O 1
ATOM 1609 N N . GLN A 1 214 ? 6.152 -3.900 -8.546 1.00 95.69 214 GLN A N 1
ATOM 1610 C CA . GLN A 1 214 ? 5.822 -3.202 -9.780 1.00 95.69 214 GLN A CA 1
ATOM 1611 C C . GLN A 1 214 ? 7.079 -2.835 -10.562 1.00 95.69 214 GLN A C 1
ATOM 1613 O O . GLN A 1 214 ? 8.120 -2.482 -9.994 1.00 95.69 214 GLN A O 1
ATOM 1618 N N . ARG A 1 215 ? 6.954 -2.867 -11.885 1.00 95.56 215 ARG A N 1
ATOM 1619 C CA . ARG A 1 215 ? 7.982 -2.434 -12.828 1.00 95.56 215 ARG A CA 1
ATOM 1620 C C . ARG A 1 215 ? 8.251 -0.926 -12.717 1.00 95.56 215 ARG A C 1
ATOM 1622 O O . ARG A 1 215 ? 7.360 -0.161 -12.318 1.00 95.56 215 ARG A O 1
ATOM 1629 N N . PRO A 1 216 ? 9.461 -0.444 -13.047 1.00 95.69 216 PRO A N 1
ATOM 1630 C CA . PRO A 1 216 ? 9.706 0.988 -13.165 1.00 95.69 216 PRO A CA 1
ATOM 1631 C C . PRO A 1 216 ? 8.863 1.588 -14.295 1.00 95.69 216 PRO A C 1
ATOM 1633 O O . PRO A 1 216 ? 8.542 0.922 -15.277 1.00 95.69 216 PRO A O 1
ATOM 1636 N N . ASN A 1 217 ? 8.537 2.875 -14.187 1.00 93.62 217 ASN A N 1
ATOM 1637 C CA . ASN A 1 217 ? 7.922 3.606 -15.293 1.00 93.62 217 ASN A CA 1
ATOM 1638 C C . 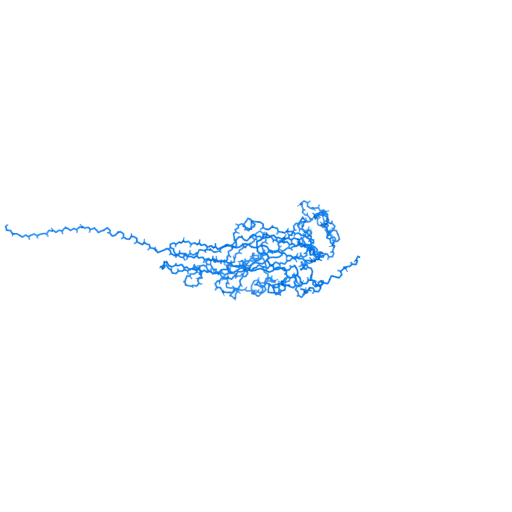ASN A 1 217 ? 8.709 4.862 -15.669 1.00 93.62 217 ASN A C 1
ATOM 1640 O O . ASN A 1 217 ? 9.508 5.376 -14.882 1.00 93.62 217 ASN A O 1
ATOM 1644 N N . ARG A 1 218 ? 8.457 5.375 -16.876 1.00 93.56 218 ARG A N 1
ATOM 1645 C CA . ARG A 1 218 ? 9.140 6.545 -17.439 1.00 93.56 218 ARG A CA 1
ATOM 1646 C C . ARG A 1 218 ? 9.134 7.728 -16.472 1.00 93.56 218 ARG A C 1
ATOM 1648 O O . ARG A 1 218 ? 10.200 8.237 -16.146 1.00 93.56 218 ARG A O 1
ATOM 1655 N N . SER A 1 219 ? 7.964 8.113 -15.953 1.00 91.12 219 SER A N 1
ATOM 1656 C CA . SER A 1 219 ? 7.842 9.290 -15.079 1.00 91.12 219 SER A CA 1
ATOM 1657 C C . SER A 1 219 ? 8.687 9.183 -13.808 1.00 91.12 219 SER A C 1
ATOM 1659 O O . SER A 1 219 ? 9.219 10.182 -13.330 1.00 91.12 219 SER A O 1
ATOM 1661 N N . GLN A 1 220 ? 8.800 7.977 -13.239 1.00 92.12 220 GLN A N 1
ATOM 1662 C CA . GLN A 1 220 ? 9.651 7.727 -12.080 1.00 92.12 220 GLN A CA 1
ATOM 1663 C C . GLN A 1 220 ? 11.123 7.918 -12.438 1.00 92.12 220 GLN A C 1
ATOM 1665 O O . GLN A 1 220 ? 11.840 8.611 -11.719 1.00 92.12 220 GLN A O 1
ATOM 1670 N N . LEU A 1 221 ? 11.581 7.290 -13.522 1.00 92.75 221 LEU A N 1
ATOM 1671 C CA . LEU A 1 221 ? 12.991 7.326 -13.898 1.00 92.75 221 LEU A CA 1
ATOM 1672 C C . LEU A 1 221 ? 13.416 8.724 -14.351 1.00 92.75 221 LEU A C 1
ATOM 1674 O O . LEU A 1 221 ? 14.472 9.187 -13.934 1.00 92.75 221 LEU A O 1
ATOM 1678 N N . GLU A 1 222 ? 12.581 9.430 -15.114 1.00 91.00 222 GLU A N 1
ATOM 1679 C CA . GLU A 1 222 ? 12.809 10.837 -15.464 1.00 91.00 222 GLU A CA 1
ATOM 1680 C C . GLU A 1 222 ? 12.941 11.690 -14.198 1.00 91.00 222 GLU A C 1
ATOM 1682 O O . GLU A 1 222 ? 13.931 12.397 -14.033 1.00 91.00 222 GLU A O 1
ATOM 1687 N N . TYR A 1 223 ? 12.029 11.544 -13.230 1.00 89.38 223 TYR A N 1
ATOM 1688 C CA . TYR A 1 223 ? 12.143 12.255 -11.956 1.00 89.38 223 TYR A CA 1
ATOM 1689 C C . TYR A 1 223 ? 13.449 11.931 -11.215 1.00 89.38 223 TYR A C 1
ATOM 1691 O O . TYR A 1 223 ? 14.107 12.835 -10.701 1.00 89.38 223 TYR A O 1
ATOM 1699 N N . ILE A 1 224 ? 13.854 10.662 -11.153 1.00 89.56 224 ILE A N 1
ATOM 1700 C CA . ILE A 1 224 ? 15.092 10.255 -10.475 1.00 89.56 224 ILE A CA 1
ATOM 1701 C C . ILE A 1 224 ? 16.327 10.826 -11.191 1.00 89.56 224 ILE A C 1
ATOM 1703 O O . ILE A 1 224 ? 17.216 11.366 -10.531 1.00 89.56 224 ILE A O 1
ATOM 1707 N N . PHE A 1 225 ? 16.386 10.740 -12.523 1.00 88.38 225 PHE A N 1
ATOM 1708 C CA . PHE A 1 225 ? 17.562 11.102 -13.324 1.00 88.38 225 PHE A CA 1
ATOM 1709 C C . PHE A 1 225 ? 17.591 12.555 -13.811 1.00 88.38 225 PHE A C 1
ATOM 1711 O O . PHE A 1 225 ? 18.609 12.976 -14.367 1.00 88.38 225 PHE A O 1
ATOM 1718 N N . ASP A 1 226 ? 16.549 13.338 -13.542 1.00 86.50 226 ASP A N 1
ATOM 1719 C CA . ASP A 1 226 ? 16.571 14.800 -13.651 1.00 86.50 226 ASP A CA 1
ATOM 1720 C C . ASP A 1 226 ? 17.097 15.468 -12.373 1.00 86.50 226 ASP A C 1
ATOM 1722 O O . ASP A 1 226 ? 17.571 16.611 -12.399 1.00 86.50 226 ASP A O 1
ATOM 1726 N N . ASN A 1 227 ? 17.071 14.751 -11.246 1.00 80.31 227 ASN A N 1
ATOM 1727 C CA . ASN A 1 227 ? 17.461 15.266 -9.940 1.00 80.31 227 ASN A CA 1
ATOM 1728 C C . ASN A 1 227 ? 18.844 14.758 -9.491 1.00 80.31 227 ASN A C 1
ATOM 1730 O O . ASN A 1 227 ? 19.320 13.682 -9.852 1.00 80.31 227 ASN A O 1
ATOM 1734 N N . ALA A 1 228 ? 19.544 15.570 -8.695 1.00 69.44 228 ALA A N 1
ATOM 1735 C CA . ALA A 1 228 ? 20.790 15.142 -8.057 1.00 69.44 228 ALA A CA 1
ATOM 1736 C C . ALA A 1 228 ? 20.508 14.044 -7.005 1.00 69.44 228 ALA A C 1
ATOM 1738 O O . ALA A 1 228 ? 19.451 14.089 -6.377 1.00 69.44 228 ALA A O 1
ATOM 1739 N N . PRO A 1 229 ? 21.439 13.103 -6.752 1.00 79.94 229 PRO A N 1
ATOM 1740 C CA . PRO A 1 229 ? 22.791 12.983 -7.315 1.00 79.94 229 PRO A CA 1
ATOM 1741 C C . PRO A 1 229 ? 22.855 12.246 -8.661 1.00 79.94 229 PRO A C 1
ATOM 1743 O O . PRO A 1 229 ? 23.923 12.192 -9.267 1.00 79.94 229 PRO A O 1
ATOM 1746 N N . TYR A 1 230 ? 21.741 11.690 -9.136 1.00 77.31 230 TYR A N 1
ATOM 1747 C CA . TYR A 1 230 ? 21.733 10.810 -10.306 1.00 77.31 230 TYR A CA 1
ATOM 1748 C C . TYR A 1 230 ? 21.636 11.542 -11.634 1.00 77.31 230 TYR A C 1
ATOM 1750 O O . TYR A 1 230 ? 21.644 10.879 -12.664 1.00 77.31 230 TYR A O 1
ATOM 1758 N N . ARG A 1 231 ? 21.568 12.878 -11.634 1.00 77.00 231 ARG A N 1
ATOM 1759 C CA . ARG A 1 231 ? 21.384 13.673 -12.846 1.00 77.00 231 ARG A CA 1
ATOM 1760 C C . ARG A 1 231 ? 22.310 13.230 -13.983 1.00 77.00 231 ARG A C 1
ATOM 1762 O O . ARG A 1 231 ? 23.526 13.428 -13.913 1.00 77.00 231 ARG A O 1
ATOM 1769 N N . ARG A 1 232 ? 21.729 12.629 -15.025 1.00 70.94 232 ARG A N 1
ATOM 1770 C CA . ARG A 1 232 ? 22.460 12.104 -16.196 1.00 70.94 232 ARG A CA 1
ATOM 1771 C C . ARG A 1 232 ? 22.184 12.880 -17.482 1.00 70.94 232 ARG A C 1
ATOM 1773 O O . ARG A 1 232 ? 22.985 12.767 -18.407 1.00 70.94 232 ARG A O 1
ATOM 1780 N N . TYR A 1 233 ? 21.118 13.679 -17.515 1.00 69.94 233 TYR A N 1
ATOM 1781 C CA . TYR A 1 233 ? 20.651 14.381 -18.710 1.00 69.94 233 TYR A CA 1
ATOM 1782 C C . TYR A 1 233 ? 20.498 15.887 -18.478 1.00 69.94 233 TYR A C 1
ATOM 1784 O O . TYR A 1 233 ? 20.553 16.388 -17.344 1.00 69.94 233 TYR A O 1
ATOM 1792 N N . ASP A 1 234 ? 20.337 16.618 -19.581 1.00 68.12 234 ASP A N 1
ATOM 1793 C CA . ASP A 1 234 ? 19.928 18.015 -19.533 1.00 68.12 234 ASP A CA 1
ATOM 1794 C C . ASP A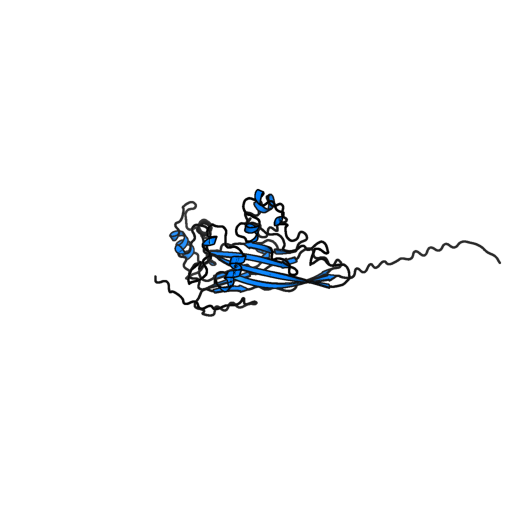 1 234 ? 18.432 18.089 -19.167 1.00 68.12 234 ASP A C 1
ATOM 1796 O O . ASP A 1 234 ? 17.605 17.525 -19.891 1.00 68.12 234 ASP A O 1
ATOM 1800 N N . PRO A 1 235 ? 18.066 18.784 -18.071 1.00 59.78 235 PRO A N 1
ATOM 1801 C CA . PRO A 1 235 ? 16.687 18.915 -17.626 1.00 59.78 235 PRO A CA 1
ATOM 1802 C C . PRO A 1 235 ? 15.818 19.496 -18.735 1.00 59.78 235 PRO A C 1
ATOM 1804 O O . PRO A 1 235 ? 16.149 20.543 -19.300 1.00 59.78 235 PRO A O 1
ATOM 1807 N N . GLY A 1 236 ? 14.696 18.837 -19.016 1.00 59.16 236 GLY A N 1
ATOM 1808 C CA . GLY A 1 236 ? 13.754 19.255 -20.056 1.00 59.16 236 GLY A CA 1
ATOM 1809 C C . GLY A 1 236 ? 14.032 18.691 -21.453 1.00 59.16 236 GLY A C 1
ATOM 1810 O O . GLY A 1 236 ? 13.393 19.139 -22.405 1.00 59.16 236 GLY A O 1
ATOM 1811 N N . SER A 1 237 ? 14.949 17.728 -21.592 1.00 69.50 237 SER A N 1
ATOM 1812 C CA . SER A 1 237 ? 15.023 16.854 -22.771 1.00 69.50 237 SER A CA 1
ATOM 1813 C C . SER A 1 237 ? 14.318 15.523 -22.486 1.00 69.50 237 SER A C 1
ATOM 1815 O O . SER A 1 237 ? 14.522 14.942 -21.426 1.00 69.50 237 SER A O 1
ATOM 1817 N N . GLU A 1 238 ? 13.467 15.053 -23.404 1.00 77.50 238 GLU A N 1
ATOM 1818 C CA . GLU A 1 238 ? 12.826 13.736 -23.275 1.00 77.50 238 GLU A CA 1
ATOM 1819 C C . GLU A 1 238 ? 13.855 12.642 -23.575 1.00 77.50 238 GLU A C 1
ATOM 1821 O O . GLU A 1 238 ? 14.269 12.470 -24.725 1.00 77.50 238 GLU A O 1
ATOM 1826 N N . ALA A 1 239 ? 14.275 11.911 -22.542 1.00 84.62 239 ALA A N 1
ATOM 1827 C CA . ALA A 1 239 ? 15.131 10.745 -22.701 1.00 84.62 239 ALA A CA 1
ATOM 1828 C C . ALA A 1 239 ? 14.350 9.586 -23.349 1.00 84.62 239 ALA A C 1
ATOM 1830 O O . ALA A 1 239 ? 13.158 9.367 -23.097 1.00 84.62 239 ALA A O 1
ATOM 1831 N N . THR A 1 240 ? 15.029 8.819 -24.196 1.00 91.31 240 THR A N 1
ATOM 1832 C CA . THR A 1 240 ? 14.521 7.534 -24.695 1.00 91.31 240 THR A CA 1
ATOM 1833 C C . THR A 1 240 ? 14.482 6.494 -23.571 1.00 91.31 240 THR A C 1
ATOM 1835 O O . THR A 1 240 ? 15.166 6.636 -22.555 1.00 91.31 240 THR A O 1
ATOM 1838 N N . LEU A 1 241 ? 13.694 5.424 -23.736 1.00 92.19 241 LEU A N 1
ATOM 1839 C CA . LEU A 1 241 ? 13.669 4.338 -22.747 1.00 92.19 241 LEU A CA 1
ATOM 1840 C C . LEU A 1 241 ? 15.029 3.641 -22.654 1.00 92.19 241 LEU A C 1
ATOM 1842 O O . LEU A 1 241 ? 15.449 3.276 -21.562 1.00 92.19 241 LEU A O 1
ATOM 1846 N N . GLU A 1 242 ? 15.740 3.505 -23.774 1.00 94.00 242 GLU A N 1
ATOM 1847 C CA . GLU A 1 242 ? 17.104 2.982 -23.808 1.00 94.00 242 GLU A CA 1
ATOM 1848 C C . GLU A 1 242 ? 18.061 3.849 -22.992 1.00 94.00 242 GLU A C 1
ATOM 1850 O O . GLU A 1 242 ? 18.854 3.322 -22.220 1.00 94.00 242 GLU A O 1
ATOM 1855 N N . GLU A 1 243 ? 17.966 5.174 -23.111 1.00 91.62 243 GLU A N 1
ATOM 1856 C CA . GLU A 1 243 ? 18.766 6.082 -22.292 1.00 91.62 243 GLU A CA 1
ATOM 1857 C C . GLU A 1 243 ? 18.419 5.942 -20.806 1.00 91.62 243 GLU A C 1
ATOM 1859 O O . GLU A 1 243 ? 19.328 5.789 -19.991 1.00 91.62 243 GLU A O 1
ATOM 1864 N N . LEU A 1 244 ? 17.133 5.929 -20.444 1.00 92.69 244 LEU A N 1
ATOM 1865 C CA . LEU A 1 244 ? 16.704 5.757 -19.051 1.00 92.69 244 LEU A CA 1
ATOM 1866 C C . LEU A 1 244 ? 17.185 4.424 -18.456 1.00 92.69 244 LEU A C 1
ATOM 1868 O O . LEU A 1 244 ? 17.701 4.411 -17.338 1.00 92.69 244 LEU A O 1
ATOM 1872 N N . ALA A 1 245 ? 17.078 3.330 -19.211 1.00 94.19 245 ALA A N 1
ATOM 1873 C CA . ALA A 1 245 ? 17.567 2.008 -18.824 1.00 94.19 245 ALA A CA 1
ATOM 1874 C C . ALA A 1 245 ? 19.091 1.999 -18.616 1.00 94.19 245 ALA A C 1
ATOM 1876 O O . ALA A 1 245 ? 19.591 1.479 -17.616 1.00 94.19 245 ALA A O 1
ATOM 1877 N N . ASP A 1 246 ? 19.836 2.651 -19.510 1.00 92.50 246 ASP A N 1
ATOM 1878 C CA . ASP A 1 246 ? 21.285 2.823 -19.405 1.00 92.50 246 ASP A CA 1
ATOM 1879 C C . ASP A 1 246 ? 21.684 3.637 -18.164 1.00 92.50 246 ASP A C 1
ATOM 1881 O O . ASP A 1 246 ? 22.658 3.314 -17.476 1.00 92.50 246 ASP A O 1
ATOM 1885 N N . ALA A 1 247 ? 20.963 4.724 -17.872 1.00 91.25 247 ALA A N 1
ATOM 1886 C CA . ALA A 1 247 ? 21.196 5.532 -16.679 1.00 91.25 247 ALA A CA 1
ATOM 1887 C C . ALA A 1 247 ? 20.909 4.746 -15.398 1.00 91.25 247 ALA A C 1
ATOM 1889 O O . ALA A 1 247 ? 21.726 4.800 -14.472 1.00 91.25 247 ALA A O 1
ATOM 1890 N N . ALA A 1 248 ? 19.804 3.999 -15.374 1.00 92.75 248 ALA A N 1
ATOM 1891 C CA . ALA A 1 248 ? 19.426 3.143 -14.260 1.00 92.75 248 ALA A CA 1
ATOM 1892 C C . ALA A 1 248 ? 20.450 2.039 -14.023 1.00 92.75 248 ALA A C 1
ATOM 1894 O O . ALA A 1 248 ? 20.992 1.955 -12.925 1.00 92.75 248 ALA A O 1
ATOM 1895 N N . THR A 1 249 ? 20.830 1.295 -15.061 1.00 93.31 249 THR A N 1
ATOM 1896 C CA . THR A 1 249 ? 21.843 0.231 -14.981 1.00 93.31 249 THR A CA 1
ATOM 1897 C C . THR A 1 249 ? 23.163 0.730 -14.386 1.00 93.31 249 THR A C 1
ATOM 1899 O O . THR A 1 249 ? 23.797 0.042 -13.594 1.00 93.31 249 THR A O 1
ATOM 1902 N N . ARG A 1 250 ? 23.583 1.964 -14.702 1.00 90.88 250 ARG A N 1
ATOM 1903 C CA . ARG A 1 250 ? 24.808 2.564 -14.131 1.00 90.88 250 ARG A CA 1
ATOM 1904 C C . ARG A 1 250 ? 24.667 3.024 -12.677 1.00 90.88 250 ARG A C 1
ATOM 1906 O O . ARG A 1 250 ? 25.686 3.328 -12.058 1.00 90.88 250 ARG A O 1
ATOM 1913 N N . ALA A 1 251 ? 23.447 3.209 -12.186 1.00 91.38 251 ALA A N 1
ATOM 1914 C CA . ALA A 1 251 ? 23.153 3.680 -10.833 1.00 91.38 251 ALA A CA 1
ATOM 1915 C C . ALA A 1 251 ? 22.723 2.545 -9.888 1.00 91.38 251 ALA A C 1
ATOM 1917 O O . ALA A 1 251 ? 22.830 2.698 -8.674 1.00 91.38 251 ALA A O 1
ATOM 1918 N N . MET A 1 252 ? 22.263 1.425 -10.441 1.00 92.19 252 MET A N 1
ATOM 1919 C CA . MET A 1 252 ? 21.898 0.213 -9.715 1.00 92.19 252 MET A CA 1
ATOM 1920 C C . MET A 1 252 ? 23.124 -0.539 -9.166 1.00 92.19 252 MET A C 1
ATOM 1922 O O . MET A 1 252 ? 24.255 -0.284 -9.598 1.00 92.19 252 MET A O 1
ATOM 1926 N N . PRO A 1 253 ? 22.927 -1.476 -8.214 1.00 89.06 253 PRO A N 1
ATOM 1927 C CA . PRO A 1 253 ? 24.007 -2.294 -7.669 1.00 89.06 253 PRO A CA 1
ATOM 1928 C C . PRO A 1 253 ? 24.782 -3.054 -8.752 1.00 89.06 253 PRO A C 1
ATOM 1930 O O . PRO A 1 253 ? 24.206 -3.505 -9.745 1.00 89.06 253 PRO A O 1
ATOM 1933 N N . GLU A 1 254 ? 26.088 -3.236 -8.536 1.00 87.44 254 GLU A N 1
ATOM 1934 C CA . GLU A 1 254 ? 26.973 -3.926 -9.482 1.00 87.44 254 GLU A CA 1
ATOM 1935 C C . GLU A 1 254 ? 26.420 -5.307 -9.869 1.00 87.44 254 GLU A C 1
ATOM 1937 O O . GLU A 1 254 ? 26.073 -6.118 -9.012 1.00 87.44 254 GLU A O 1
ATOM 1942 N N . GLY A 1 255 ? 26.353 -5.573 -11.176 1.00 83.69 255 GLY A N 1
ATOM 1943 C CA . GLY A 1 255 ? 25.809 -6.817 -11.723 1.00 83.69 255 GLY A CA 1
ATOM 1944 C C . GLY A 1 255 ? 24.300 -6.799 -11.983 1.00 83.69 255 GLY A C 1
ATOM 1945 O O . GLY A 1 255 ? 23.794 -7.770 -12.540 1.00 83.69 255 GLY A O 1
ATOM 1946 N N . SER A 1 256 ? 23.602 -5.714 -11.638 1.00 90.12 256 SER A N 1
ATOM 1947 C CA . SER A 1 256 ? 22.211 -5.490 -12.044 1.00 90.12 256 SER A CA 1
ATOM 1948 C C . SER A 1 256 ? 22.148 -4.850 -13.429 1.00 90.12 256 SER A C 1
ATOM 1950 O O . SER A 1 256 ? 23.000 -4.037 -13.788 1.00 90.12 256 SER A O 1
ATOM 1952 N N . GLU A 1 257 ? 21.120 -5.193 -14.193 1.00 92.81 257 GLU A N 1
ATOM 1953 C CA . GLU A 1 257 ? 20.825 -4.609 -15.499 1.00 92.81 257 GLU A CA 1
ATOM 1954 C C . GLU A 1 257 ? 19.331 -4.303 -15.554 1.00 92.81 257 GLU A C 1
ATOM 1956 O O . GLU A 1 257 ? 18.520 -5.130 -15.142 1.00 92.81 257 GLU A O 1
ATOM 1961 N N . MET A 1 258 ? 18.987 -3.113 -16.042 1.00 94.81 258 MET A N 1
ATOM 1962 C CA . MET A 1 258 ? 17.622 -2.748 -16.405 1.00 94.81 258 MET A CA 1
ATOM 1963 C C . MET A 1 258 ? 17.552 -2.665 -17.922 1.00 94.81 258 MET A C 1
ATOM 1965 O O . MET A 1 258 ? 18.351 -1.963 -18.545 1.00 94.81 258 MET A O 1
ATOM 1969 N N . LEU A 1 259 ? 16.584 -3.353 -18.519 1.00 95.62 259 LEU A N 1
ATOM 1970 C CA . LEU A 1 259 ? 16.332 -3.271 -19.952 1.00 95.62 259 LEU A CA 1
ATOM 1971 C C . LEU A 1 259 ? 15.285 -2.194 -20.241 1.00 95.62 259 LEU A C 1
ATOM 1973 O O . LEU A 1 259 ? 14.378 -1.961 -19.448 1.00 95.62 259 LEU A O 1
ATOM 1977 N N . ALA A 1 260 ? 15.337 -1.586 -21.429 1.00 95.44 260 ALA A N 1
ATOM 1978 C CA . ALA A 1 260 ? 14.282 -0.668 -21.875 1.00 95.44 260 ALA A CA 1
ATOM 1979 C C . ALA A 1 260 ? 12.895 -1.339 -21.875 1.00 95.44 260 ALA A C 1
ATOM 1981 O O . ALA A 1 260 ? 11.887 -0.684 -21.631 1.00 95.44 260 ALA A O 1
ATOM 1982 N N . SER A 1 261 ? 12.854 -2.659 -22.101 1.00 94.56 261 SER A N 1
ATOM 1983 C CA . SER A 1 261 ? 11.635 -3.466 -22.035 1.00 94.56 261 SER A CA 1
ATOM 1984 C C . SER A 1 261 ? 11.051 -3.617 -20.638 1.00 94.56 261 SER A C 1
ATOM 1986 O O . SER A 1 261 ? 9.915 -4.068 -20.563 1.00 94.56 261 SER A O 1
ATOM 1988 N N . ASP A 1 262 ? 11.792 -3.270 -19.581 1.00 95.06 262 ASP A N 1
ATOM 1989 C CA . ASP A 1 262 ? 11.338 -3.324 -18.186 1.00 95.06 262 ASP A CA 1
ATOM 1990 C C . ASP A 1 262 ? 10.609 -2.033 -17.786 1.00 95.06 262 ASP A C 1
ATOM 1992 O O . ASP A 1 262 ? 9.950 -1.987 -16.749 1.00 95.06 262 ASP A O 1
ATOM 1996 N N . ILE A 1 263 ? 10.723 -0.974 -18.595 1.00 95.75 263 ILE A N 1
ATOM 1997 C CA . ILE A 1 263 ? 10.200 0.356 -18.285 1.00 95.75 263 ILE A CA 1
ATOM 1998 C C . ILE A 1 263 ? 8.838 0.538 -18.942 1.00 95.75 263 ILE A C 1
ATOM 2000 O O . ILE A 1 263 ? 8.714 0.520 -20.167 1.00 95.75 263 ILE A O 1
ATOM 2004 N N . ASP A 1 264 ? 7.820 0.793 -18.129 1.00 93.56 264 ASP A N 1
ATOM 2005 C CA . ASP A 1 264 ? 6.503 1.154 -18.641 1.00 93.56 264 ASP A CA 1
ATOM 2006 C C . ASP A 1 264 ? 6.449 2.634 -19.025 1.00 93.56 264 ASP A C 1
ATOM 2008 O O . ASP A 1 264 ? 6.853 3.515 -18.263 1.00 93.56 264 ASP A O 1
ATOM 2012 N N . GLU A 1 265 ? 5.911 2.949 -20.206 1.00 90.62 265 GLU A N 1
ATOM 2013 C CA . GLU A 1 265 ? 5.739 4.350 -20.618 1.00 90.62 265 GLU A CA 1
ATOM 2014 C C . GLU A 1 265 ? 4.693 5.085 -19.768 1.00 90.62 265 GLU A C 1
ATOM 2016 O O . GLU A 1 265 ? 4.792 6.296 -19.577 1.00 90.62 265 GLU A O 1
ATOM 2021 N N . GLY A 1 266 ? 3.700 4.351 -19.258 1.00 89.31 266 GLY A N 1
ATOM 2022 C CA . GLY A 1 266 ? 2.583 4.877 -18.480 1.00 89.31 266 GLY A CA 1
ATOM 2023 C C . GLY A 1 266 ? 2.609 4.425 -17.023 1.00 89.31 266 GLY A C 1
ATOM 2024 O O . GLY A 1 266 ? 3.567 4.654 -16.287 1.00 89.31 266 GLY A O 1
ATOM 2025 N N . ASN A 1 267 ? 1.514 3.816 -16.575 1.00 88.19 267 ASN A N 1
ATOM 2026 C CA . ASN A 1 267 ? 1.443 3.246 -15.234 1.00 88.19 267 ASN A CA 1
ATOM 2027 C C . ASN A 1 267 ? 2.286 1.975 -15.155 1.00 88.19 267 ASN A C 1
ATOM 2029 O O . ASN A 1 267 ? 2.378 1.238 -16.131 1.00 88.19 267 ASN A O 1
ATOM 2033 N N . SER A 1 268 ? 2.884 1.745 -13.989 1.00 92.00 268 SER A N 1
ATOM 2034 C CA . SER A 1 268 ? 3.665 0.539 -13.737 1.00 92.00 268 SER A CA 1
ATOM 2035 C C . SER A 1 268 ? 2.763 -0.689 -13.730 1.00 92.00 268 SER A C 1
ATOM 2037 O O . SER A 1 268 ? 1.782 -0.721 -12.986 1.00 92.00 268 SER A O 1
ATOM 2039 N N . ALA A 1 269 ? 3.115 -1.693 -14.521 1.00 92.75 269 ALA A N 1
ATOM 2040 C CA . ALA A 1 269 ? 2.559 -3.027 -14.417 1.00 92.75 269 ALA A CA 1
ATOM 2041 C C . ALA A 1 269 ? 3.205 -3.788 -13.251 1.00 92.75 269 ALA A C 1
ATOM 2043 O O . ALA A 1 269 ? 4.318 -3.480 -12.808 1.00 92.75 269 ALA A O 1
ATOM 2044 N N . ILE A 1 270 ? 2.506 -4.813 -12.773 1.00 94.62 270 ILE A N 1
ATOM 2045 C CA . ILE A 1 270 ? 3.093 -5.809 -11.883 1.00 94.62 270 ILE A CA 1
ATOM 2046 C C . ILE A 1 270 ? 4.211 -6.569 -12.618 1.00 94.62 270 ILE A C 1
ATOM 2048 O O . ILE A 1 270 ? 4.110 -6.839 -13.814 1.00 94.62 270 ILE A O 1
ATOM 2052 N N . VAL A 1 271 ? 5.290 -6.899 -11.914 1.00 94.75 271 VAL A N 1
ATOM 2053 C CA . VAL A 1 271 ? 6.418 -7.672 -12.462 1.00 94.75 271 VAL A CA 1
ATOM 2054 C C . VAL A 1 271 ? 5.971 -9.117 -12.730 1.00 94.75 271 VAL A C 1
ATOM 2056 O O . VAL A 1 271 ? 5.303 -9.696 -11.884 1.00 94.75 271 VAL A O 1
ATOM 2059 N N . MET A 1 272 ? 6.360 -9.729 -13.849 1.00 93.31 272 MET A N 1
ATOM 2060 C CA . MET A 1 272 ? 5.912 -11.040 -14.363 1.00 93.31 272 MET A CA 1
ATOM 2061 C C . MET A 1 272 ? 4.453 -11.086 -14.850 1.00 93.31 272 MET A C 1
ATOM 2063 O O . MET A 1 272 ? 3.864 -12.166 -14.938 1.00 93.31 272 MET A O 1
ATOM 2067 N N . ASN A 1 273 ? 3.853 -9.939 -15.184 1.00 93.25 273 ASN A N 1
ATOM 2068 C CA . ASN A 1 273 ? 2.459 -9.858 -15.630 1.00 93.25 273 ASN A CA 1
ATOM 2069 C C . ASN A 1 273 ? 2.182 -10.735 -16.870 1.00 93.25 273 ASN A C 1
ATOM 2071 O O . ASN A 1 273 ? 2.591 -10.408 -17.984 1.00 93.25 273 ASN A O 1
ATOM 2075 N N . GLY A 1 274 ? 1.453 -11.843 -16.692 1.00 90.38 274 GLY A N 1
ATOM 2076 C CA . GLY A 1 274 ? 1.150 -12.788 -17.772 1.00 90.38 274 GLY A CA 1
ATOM 2077 C C . GLY A 1 274 ? 2.357 -13.577 -18.303 1.00 90.38 274 GLY A C 1
ATOM 2078 O O . GLY A 1 274 ? 2.208 -14.345 -19.261 1.00 90.38 274 GLY A O 1
ATOM 2079 N N . GLU A 1 275 ? 3.539 -13.414 -17.705 1.00 89.19 275 GLU A N 1
ATOM 2080 C CA . GLU A 1 275 ? 4.757 -14.128 -18.089 1.00 89.19 275 GLU A CA 1
ATOM 2081 C C . GLU A 1 275 ? 4.829 -15.494 -17.392 1.00 89.19 275 GLU A C 1
ATOM 2083 O O . GLU A 1 275 ? 4.200 -15.723 -16.365 1.00 89.19 275 GLU A O 1
ATOM 2088 N N . ASP A 1 276 ? 5.532 -16.460 -17.989 1.00 86.50 276 ASP A N 1
ATOM 2089 C CA . ASP A 1 276 ? 5.767 -17.803 -17.420 1.00 86.50 276 ASP A CA 1
ATOM 2090 C C . ASP A 1 276 ? 4.522 -18.563 -16.917 1.00 86.50 276 ASP A C 1
ATOM 2092 O O . ASP A 1 276 ? 4.567 -19.471 -16.078 1.00 86.50 276 ASP A O 1
ATOM 2096 N N . GLY A 1 277 ? 3.372 -18.234 -17.507 1.00 87.88 277 GLY A N 1
ATOM 2097 C CA . GLY A 1 277 ? 2.077 -18.804 -17.164 1.00 87.88 277 GLY A CA 1
ATOM 2098 C C . GLY A 1 277 ? 1.482 -18.267 -15.863 1.00 87.88 277 GLY A C 1
ATOM 2099 O O . GLY A 1 277 ? 0.526 -18.875 -15.370 1.00 87.88 277 GLY A O 1
ATOM 2100 N N . TYR A 1 278 ? 2.023 -17.192 -15.296 1.00 91.69 278 TYR A N 1
ATOM 2101 C CA . TYR A 1 278 ? 1.381 -16.442 -14.224 1.00 91.69 278 TYR A CA 1
ATOM 2102 C C . TYR A 1 278 ? 0.128 -15.710 -14.734 1.00 91.69 278 TYR A C 1
ATOM 2104 O O . TYR A 1 278 ? -0.010 -15.484 -15.942 1.00 91.69 278 TYR A O 1
ATOM 2112 N N . PRO A 1 279 ? -0.833 -15.392 -13.845 1.00 92.69 279 PRO A N 1
ATOM 2113 C CA . PRO A 1 279 ? -1.999 -14.594 -14.208 1.00 92.69 279 PRO A CA 1
ATOM 2114 C C . PRO A 1 279 ? -1.620 -13.279 -14.905 1.00 92.69 279 PRO A C 1
ATOM 2116 O O . PRO A 1 279 ? -0.643 -12.631 -14.539 1.00 92.69 279 PRO A O 1
ATOM 2119 N N . SER A 1 280 ? -2.412 -12.891 -15.908 1.00 92.88 280 SER A N 1
ATOM 2120 C CA . SER A 1 280 ? -2.320 -11.568 -16.536 1.00 92.88 280 SER A CA 1
ATOM 2121 C C . SER A 1 280 ? -3.319 -10.612 -15.887 1.00 92.88 280 SER A C 1
ATOM 2123 O O . SER A 1 280 ? -4.475 -10.969 -15.640 1.00 92.88 280 SER A O 1
ATOM 2125 N N . PHE A 1 281 ? -2.870 -9.382 -15.672 1.00 92.25 281 PHE A N 1
ATOM 2126 C CA . PHE A 1 281 ? -3.611 -8.263 -15.103 1.00 92.25 281 PHE A CA 1
ATOM 2127 C C . PHE A 1 281 ? -3.853 -7.154 -16.136 1.00 92.25 281 PHE A C 1
ATOM 2129 O O . PHE A 1 281 ? -4.232 -6.042 -15.774 1.00 92.25 281 PHE A O 1
ATOM 2136 N N . ASP A 1 282 ? -3.708 -7.446 -17.433 1.00 86.12 282 ASP A N 1
ATOM 2137 C CA . ASP A 1 282 ? -3.879 -6.462 -18.517 1.00 86.12 282 ASP A CA 1
ATOM 2138 C C . ASP A 1 282 ? -5.283 -5.838 -18.547 1.00 86.12 282 ASP A C 1
ATOM 2140 O O . ASP A 1 282 ? -5.465 -4.715 -19.019 1.00 86.12 282 ASP A O 1
ATOM 2144 N N . GLY A 1 283 ? -6.280 -6.527 -17.978 1.00 83.38 283 GLY A N 1
ATOM 2145 C CA . GLY A 1 283 ? -7.627 -5.986 -17.762 1.00 83.38 283 GLY A CA 1
ATOM 2146 C C . GLY A 1 283 ? -7.669 -4.738 -16.867 1.00 83.38 283 GLY A C 1
ATOM 2147 O O . GLY A 1 283 ? -8.660 -4.012 -16.894 1.00 83.38 283 GLY A O 1
ATOM 2148 N N . TYR A 1 284 ? -6.590 -4.463 -16.131 1.00 83.25 284 TYR A N 1
ATOM 2149 C CA . TYR A 1 284 ? -6.437 -3.341 -15.204 1.00 83.25 284 TYR A CA 1
ATOM 2150 C C . TYR A 1 284 ? -5.424 -2.284 -15.690 1.00 83.25 284 TYR A C 1
ATOM 2152 O O . TYR A 1 284 ? -5.223 -1.257 -15.041 1.00 83.25 284 TYR A O 1
ATOM 2160 N N . ALA A 1 285 ? -4.825 -2.471 -16.875 1.00 64.62 285 ALA A N 1
ATOM 2161 C CA . ALA A 1 285 ? -3.761 -1.616 -17.419 1.00 64.62 285 ALA A CA 1
ATOM 2162 C C . ALA A 1 285 ? -4.198 -0.173 -17.769 1.00 64.62 285 ALA A C 1
ATOM 2164 O O . ALA A 1 285 ? -3.362 0.680 -18.066 1.00 64.62 285 ALA A O 1
ATOM 2165 N N . GLY A 1 286 ? -5.498 0.143 -17.697 1.00 62.38 286 GLY A N 1
ATOM 2166 C CA . GLY A 1 286 ? -6.067 1.472 -17.974 1.00 62.38 286 GLY A CA 1
ATOM 2167 C C . GLY A 1 286 ? -5.733 2.563 -16.945 1.00 62.38 286 GLY A C 1
ATOM 2168 O O . GLY A 1 286 ? -6.309 3.647 -17.005 1.00 62.38 286 GLY A O 1
ATOM 2169 N N . GLY A 1 287 ? -4.831 2.288 -15.999 1.00 63.38 287 GLY A N 1
ATOM 2170 C CA . GLY A 1 287 ? -4.419 3.212 -14.940 1.00 63.38 287 GLY A CA 1
ATOM 2171 C C . GLY A 1 287 ? -5.278 3.197 -13.687 1.00 63.38 287 GLY A C 1
ATOM 2172 O O . GLY A 1 287 ? -5.027 3.980 -12.778 1.00 63.38 287 GLY A O 1
ATOM 2173 N N . ALA A 1 288 ? -6.238 2.280 -13.623 1.00 68.00 288 ALA A N 1
ATOM 2174 C CA . ALA A 1 288 ? -7.087 2.074 -12.465 1.00 68.00 288 ALA A CA 1
ATOM 2175 C C . ALA A 1 288 ? -6.450 1.141 -11.419 1.00 68.00 288 ALA A C 1
ATOM 2177 O O . ALA A 1 288 ? -7.148 0.722 -10.529 1.00 68.00 288 ALA A O 1
ATOM 2178 N N . GLY A 1 289 ? -5.169 0.761 -11.493 1.00 83.50 289 GLY A N 1
ATOM 2179 C CA . GLY A 1 289 ? -4.578 -0.195 -10.537 1.00 83.50 289 GLY A CA 1
ATOM 2180 C C . GLY A 1 289 ? -5.277 -1.569 -10.495 1.00 83.50 289 GLY A C 1
ATOM 2181 O O . GLY A 1 289 ? -6.301 -1.794 -11.136 1.00 83.50 289 GLY A O 1
ATOM 2182 N N . ILE A 1 290 ? -4.709 -2.525 -9.760 1.00 92.94 290 ILE A N 1
ATOM 2183 C CA . ILE A 1 290 ? -5.327 -3.845 -9.568 1.00 92.94 290 ILE A CA 1
ATOM 2184 C C . ILE A 1 290 ? -6.208 -3.782 -8.306 1.00 92.94 290 ILE A C 1
ATOM 2186 O O . ILE A 1 290 ? -5.702 -3.373 -7.258 1.00 92.94 290 ILE A O 1
ATOM 2190 N N . PRO A 1 291 ? -7.494 -4.187 -8.364 1.00 94.94 291 PRO A N 1
ATOM 2191 C CA . PRO A 1 291 ? -8.356 -4.213 -7.188 1.00 94.94 291 PRO A CA 1
ATOM 2192 C C . PRO A 1 291 ? -7.763 -5.056 -6.056 1.00 94.94 291 PRO A C 1
ATOM 2194 O O . PRO A 1 291 ? -7.198 -6.129 -6.287 1.00 94.94 291 PRO A O 1
ATOM 2197 N N . TYR A 1 292 ? -7.939 -4.617 -4.812 1.00 95.25 292 TYR A N 1
ATOM 2198 C CA . TYR A 1 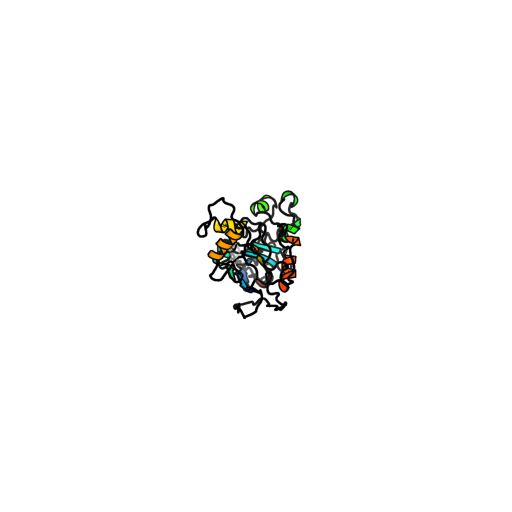292 ? -7.328 -5.286 -3.659 1.00 95.25 292 TYR A CA 1
ATOM 2199 C C . TYR A 1 292 ? -7.734 -6.752 -3.500 1.00 95.25 292 TYR A C 1
ATOM 2201 O O . TYR A 1 292 ? -6.903 -7.594 -3.165 1.00 95.25 292 TYR A O 1
ATOM 2209 N N . ASN A 1 293 ? -9.000 -7.086 -3.756 1.00 95.50 293 ASN A N 1
ATOM 2210 C CA . ASN A 1 293 ? -9.455 -8.478 -3.741 1.00 95.50 293 ASN A CA 1
ATOM 2211 C C . ASN A 1 293 ? -8.754 -9.313 -4.812 1.00 95.50 293 ASN A C 1
ATOM 2213 O O . ASN A 1 293 ? -8.318 -10.416 -4.519 1.00 95.50 293 ASN A O 1
ATOM 2217 N N . VAL A 1 294 ? -8.570 -8.761 -6.010 1.00 96.00 294 VAL A N 1
ATOM 2218 C CA . VAL A 1 294 ? -7.892 -9.446 -7.112 1.00 96.00 294 VAL A CA 1
ATOM 2219 C C . VAL A 1 294 ? -6.429 -9.719 -6.769 1.00 96.00 294 VAL A C 1
ATOM 2221 O O . VAL A 1 294 ? -5.951 -10.818 -7.044 1.00 96.00 294 VAL A O 1
ATOM 2224 N N . LEU A 1 295 ? -5.731 -8.772 -6.132 1.00 95.75 295 LEU A N 1
ATOM 2225 C CA . LEU A 1 295 ? -4.374 -9.013 -5.632 1.00 95.75 295 LEU A CA 1
ATOM 2226 C C . LEU A 1 295 ? -4.361 -10.182 -4.638 1.00 95.75 295 LEU A C 1
ATOM 2228 O O . LEU A 1 295 ? -3.649 -11.161 -4.849 1.00 95.75 295 LEU A O 1
ATOM 2232 N N . ARG A 1 296 ? -5.194 -10.124 -3.593 1.00 94.81 296 ARG A N 1
ATOM 2233 C CA . ARG A 1 296 ? -5.252 -11.173 -2.559 1.00 94.81 296 ARG A CA 1
ATOM 2234 C C . ARG A 1 296 ? -5.583 -12.549 -3.135 1.00 94.81 296 ARG A C 1
ATOM 2236 O O . ARG A 1 296 ? -4.905 -13.518 -2.805 1.00 94.81 296 ARG A O 1
ATOM 2243 N N . ASP A 1 297 ? -6.560 -12.619 -4.036 1.00 95.50 297 ASP A N 1
ATOM 2244 C CA . ASP A 1 297 ? -7.015 -13.867 -4.657 1.00 95.50 297 ASP A CA 1
ATOM 2245 C C . ASP A 1 297 ? -5.934 -14.522 -5.536 1.00 95.50 297 ASP A C 1
ATOM 2247 O O . ASP A 1 297 ? -6.001 -15.721 -5.793 1.00 95.50 297 ASP A O 1
ATOM 2251 N N . ASN A 1 298 ? -4.927 -13.759 -5.983 1.00 94.81 298 ASN A N 1
ATOM 2252 C CA . ASN A 1 298 ? -3.826 -14.249 -6.818 1.00 94.81 298 ASN A CA 1
ATOM 2253 C C . ASN A 1 298 ? -2.483 -14.336 -6.073 1.00 94.81 298 ASN A C 1
ATOM 2255 O O . ASN A 1 298 ? -1.483 -14.720 -6.678 1.00 94.81 298 ASN A O 1
ATOM 2259 N N . ALA A 1 299 ? -2.434 -14.025 -4.774 1.00 92.75 299 ALA A N 1
ATOM 2260 C CA . ALA A 1 299 ? -1.186 -13.986 -4.010 1.00 92.75 299 ALA A CA 1
ATOM 2261 C C . ALA A 1 299 ? -0.461 -15.342 -3.950 1.00 92.75 299 ALA A C 1
ATOM 2263 O O . ALA A 1 299 ? 0.764 -15.399 -3.957 1.00 92.75 299 ALA A O 1
ATOM 2264 N N . SER A 1 300 ? -1.202 -16.455 -3.940 1.00 90.00 300 SER A N 1
ATOM 2265 C CA . SER A 1 300 ? -0.608 -17.801 -3.982 1.00 90.00 300 SER A CA 1
ATOM 2266 C C . SER A 1 300 ? -0.094 -18.211 -5.362 1.00 90.00 300 SER A C 1
ATOM 2268 O O . SER A 1 300 ? 0.724 -19.126 -5.461 1.00 90.00 300 SER A O 1
ATOM 2270 N N . ASP A 1 301 ? -0.580 -17.554 -6.415 1.00 92.06 301 ASP A N 1
ATOM 2271 C CA . ASP A 1 301 ? -0.369 -17.943 -7.810 1.00 92.06 301 ASP A CA 1
ATOM 2272 C C . ASP A 1 301 ? 0.547 -16.974 -8.567 1.00 92.06 301 ASP A C 1
ATOM 2274 O O . ASP A 1 301 ? 0.824 -17.204 -9.745 1.00 92.06 301 ASP A O 1
ATOM 2278 N N . HIS A 1 302 ? 1.034 -15.912 -7.915 1.00 93.81 302 HIS A N 1
ATOM 2279 C CA . HIS A 1 302 ? 1.852 -14.885 -8.547 1.00 93.81 302 HIS A CA 1
ATOM 2280 C C . HIS A 1 302 ? 3.023 -14.433 -7.651 1.00 93.81 302 HIS A C 1
ATOM 2282 O O . HIS A 1 302 ? 2.794 -13.906 -6.565 1.00 93.81 302 HIS A O 1
ATOM 2288 N N . PRO A 1 303 ? 4.291 -14.548 -8.097 1.00 93.50 303 PRO A N 1
ATOM 2289 C CA . PRO A 1 303 ? 5.463 -14.333 -7.242 1.00 93.50 303 PRO A CA 1
ATOM 2290 C C . PRO A 1 303 ? 5.659 -12.871 -6.829 1.00 93.50 303 PRO A C 1
ATOM 2292 O O . PRO A 1 303 ? 6.313 -12.604 -5.825 1.00 93.50 303 PRO A O 1
ATOM 2295 N N . ALA A 1 304 ? 5.117 -11.921 -7.594 1.00 95.25 304 ALA A N 1
ATOM 2296 C CA . ALA A 1 304 ? 5.174 -10.493 -7.279 1.00 95.25 304 ALA A CA 1
ATOM 2297 C C . ALA A 1 304 ? 4.075 -10.025 -6.310 1.00 95.25 304 ALA A C 1
ATOM 2299 O O . ALA A 1 304 ? 4.030 -8.836 -6.006 1.00 95.25 304 ALA A O 1
ATOM 2300 N N . ILE A 1 305 ? 3.179 -10.914 -5.865 1.00 95.31 305 ILE A N 1
ATOM 2301 C CA . ILE A 1 305 ? 2.121 -10.572 -4.913 1.00 95.31 305 ILE A CA 1
ATOM 2302 C C . ILE A 1 305 ? 2.390 -11.303 -3.604 1.00 95.31 305 ILE A C 1
ATOM 2304 O O . ILE A 1 305 ? 2.490 -12.525 -3.578 1.00 95.31 305 ILE A O 1
ATOM 2308 N N . ILE A 1 306 ? 2.468 -10.558 -2.505 1.00 93.06 306 ILE A N 1
ATOM 2309 C CA . ILE A 1 306 ? 2.575 -11.137 -1.166 1.00 93.06 306 ILE A CA 1
ATOM 2310 C C . ILE A 1 306 ? 1.294 -10.821 -0.415 1.00 93.06 306 ILE A C 1
ATOM 2312 O O . ILE A 1 306 ? 0.850 -9.674 -0.395 1.00 93.06 306 ILE A O 1
ATOM 2316 N N . HIS A 1 307 ? 0.729 -11.829 0.241 1.00 91.88 307 HIS A N 1
ATOM 2317 C CA . HIS A 1 307 ? -0.384 -11.660 1.159 1.00 91.88 307 HIS A CA 1
ATOM 2318 C C . HIS A 1 307 ? -0.069 -12.326 2.495 1.00 91.88 307 HIS A C 1
ATOM 2320 O O . HIS A 1 307 ? 0.399 -13.464 2.531 1.00 91.88 307 HIS A O 1
ATOM 2326 N N . SER A 1 308 ? -0.297 -11.604 3.588 1.00 89.25 308 SER A N 1
ATOM 2327 C CA . SER A 1 308 ? -0.029 -12.075 4.945 1.00 89.25 308 SER A CA 1
ATOM 2328 C C . SER A 1 308 ? -1.081 -11.546 5.906 1.00 89.25 308 SER A C 1
ATOM 2330 O O . SER A 1 308 ? -1.484 -10.389 5.799 1.00 89.25 308 SER A O 1
ATOM 2332 N N . GLU A 1 309 ? -1.485 -12.370 6.866 1.00 89.81 309 GLU A N 1
ATOM 2333 C CA . GLU A 1 309 ? -2.414 -12.002 7.932 1.00 89.81 309 GLU A CA 1
ATOM 2334 C C . GLU A 1 309 ? -1.740 -12.187 9.295 1.00 89.81 309 GLU A C 1
ATOM 2336 O O . GLU A 1 309 ? -0.906 -13.076 9.480 1.00 89.81 309 GLU A O 1
ATOM 2341 N N . THR A 1 310 ? -2.094 -11.339 10.256 1.00 88.31 310 THR A N 1
ATOM 2342 C CA . THR A 1 310 ? -1.691 -11.465 11.660 1.00 88.31 310 THR A CA 1
ATOM 2343 C C . THR A 1 310 ? -2.798 -10.925 12.553 1.00 88.31 310 THR A C 1
ATOM 2345 O O . THR A 1 310 ? -3.607 -10.109 12.113 1.00 88.31 310 THR A O 1
ATOM 2348 N N . SER A 1 311 ? -2.815 -11.324 13.817 1.00 88.25 311 SER A N 1
ATOM 2349 C CA . SER A 1 311 ? -3.719 -10.754 14.811 1.00 88.25 311 SER A CA 1
ATOM 2350 C C . SER A 1 311 ? -2.985 -10.414 16.102 1.00 88.25 311 SER A C 1
ATOM 2352 O O . SER A 1 311 ? -1.820 -10.786 16.301 1.00 88.25 311 SER A O 1
ATOM 2354 N N . PHE A 1 312 ? -3.641 -9.612 16.929 1.00 84.56 312 PHE A N 1
ATOM 2355 C CA . PHE A 1 312 ? -3.247 -9.335 18.301 1.00 84.56 312 PHE A CA 1
ATOM 2356 C C . PHE A 1 312 ? -4.486 -8.994 19.121 1.00 84.56 312 PHE A C 1
ATOM 2358 O O . PHE A 1 312 ? -5.469 -8.454 18.602 1.00 84.56 312 PHE A O 1
ATOM 2365 N N . ASP A 1 313 ? -4.409 -9.271 20.414 1.00 84.69 313 ASP A N 1
ATOM 2366 C CA . ASP A 1 313 ? -5.478 -8.945 21.343 1.00 84.69 313 ASP A CA 1
ATOM 2367 C C . ASP A 1 313 ? -5.240 -7.584 22.005 1.00 84.69 313 ASP A C 1
ATOM 2369 O O . ASP A 1 313 ? -4.135 -7.253 22.452 1.00 84.69 313 ASP A O 1
ATOM 2373 N N . VAL A 1 314 ? -6.311 -6.796 22.108 1.00 79.31 314 VAL A N 1
ATOM 2374 C CA . VAL A 1 314 ? -6.366 -5.580 22.923 1.00 79.31 314 VAL A CA 1
ATOM 2375 C C . VAL A 1 314 ? -7.202 -5.876 24.154 1.00 79.31 314 VAL A C 1
ATOM 2377 O O . VAL A 1 314 ? -8.412 -6.080 24.053 1.00 79.31 314 VAL A O 1
ATOM 2380 N N . THR A 1 315 ? -6.564 -5.884 25.322 1.00 77.56 315 THR A N 1
ATOM 2381 C CA . THR A 1 315 ? -7.259 -6.108 26.596 1.00 77.56 315 THR A CA 1
ATOM 2382 C C . THR A 1 315 ? -7.362 -4.819 27.402 1.00 77.56 315 THR A C 1
ATOM 2384 O O . THR A 1 315 ? -6.348 -4.176 27.692 1.00 77.56 315 THR A O 1
ATOM 2387 N N . VAL A 1 316 ? -8.590 -4.476 27.791 1.00 72.00 316 VAL A N 1
ATOM 2388 C CA . VAL A 1 316 ? -8.913 -3.379 28.707 1.00 72.00 316 VAL A CA 1
ATOM 2389 C C . VAL A 1 316 ? -9.289 -3.964 30.057 1.00 72.00 316 VAL A C 1
ATOM 2391 O O . VAL A 1 316 ? -10.249 -4.727 30.152 1.00 72.00 316 VAL A O 1
ATOM 2394 N N . ASN A 1 317 ? -8.556 -3.582 31.102 1.00 67.12 317 ASN A N 1
ATOM 2395 C CA . ASN A 1 317 ? -8.926 -3.896 32.480 1.00 67.12 317 ASN A CA 1
ATOM 2396 C C . ASN A 1 317 ? -9.619 -2.681 33.096 1.00 67.12 317 ASN A C 1
ATOM 2398 O O . ASN A 1 317 ? -8.997 -1.617 33.194 1.00 67.12 317 ASN A O 1
ATOM 2402 N N . ASN A 1 318 ? -10.870 -2.841 33.527 1.00 61.94 318 ASN A N 1
ATOM 2403 C CA . ASN A 1 318 ? -11.591 -1.780 34.209 1.00 61.94 318 ASN A CA 1
ATOM 2404 C C . ASN A 1 318 ? -11.275 -1.802 35.706 1.00 61.94 318 ASN A C 1
ATOM 2406 O O . ASN A 1 318 ? -11.569 -2.777 36.397 1.00 61.94 318 ASN A O 1
ATOM 2410 N N . GLU A 1 319 ? -10.658 -0.748 36.237 1.00 58.12 319 GLU A N 1
ATOM 2411 C CA . GLU A 1 319 ? -10.448 -0.663 37.682 1.00 58.12 319 GLU A CA 1
ATOM 2412 C C . GLU A 1 319 ? -11.737 -0.199 38.374 1.00 58.12 319 GLU A C 1
ATOM 2414 O O . GLU A 1 319 ? -12.289 0.855 38.059 1.00 58.12 319 GLU A O 1
ATOM 2419 N N . THR A 1 320 ? -12.222 -0.953 39.370 1.00 55.34 320 THR A N 1
ATOM 2420 C CA . THR A 1 320 ? -13.368 -0.515 40.182 1.00 55.34 320 THR A CA 1
ATOM 2421 C C . THR A 1 320 ? -13.084 0.858 40.791 1.00 55.34 320 THR A C 1
ATOM 2423 O O . THR A 1 320 ? -12.192 0.990 41.633 1.00 55.34 320 THR A O 1
ATOM 2426 N N . SER A 1 321 ? -13.873 1.867 40.415 1.00 52.75 321 SER A N 1
ATOM 2427 C CA . SER A 1 321 ? -13.821 3.200 41.017 1.00 52.75 321 SER A CA 1
ATOM 2428 C C . SER A 1 321 ? -14.095 3.113 42.524 1.00 52.75 321 SER A C 1
ATOM 2430 O O . SER A 1 321 ? -15.244 3.045 42.964 1.00 52.75 321 SER A O 1
ATOM 2432 N N . GLN A 1 322 ? -13.049 3.131 43.354 1.00 44.50 322 GLN A N 1
ATOM 2433 C CA . GLN A 1 322 ? -13.212 3.295 44.797 1.00 44.50 322 GLN A CA 1
ATOM 2434 C C . GLN A 1 322 ? -13.508 4.764 45.104 1.00 44.50 322 GLN A C 1
ATOM 2436 O O . GLN A 1 322 ? -12.602 5.566 45.339 1.00 44.50 322 GLN A O 1
ATOM 2441 N N . SER A 1 323 ? -14.789 5.139 45.153 1.00 44.59 323 SER A N 1
ATOM 2442 C CA . SER A 1 323 ? -15.174 6.392 45.797 1.00 44.59 323 SER A CA 1
ATOM 2443 C C . SER A 1 323 ? -14.990 6.235 47.310 1.00 44.59 323 SER A C 1
ATOM 2445 O O . SER A 1 323 ? -15.896 5.795 48.020 1.00 44.59 323 SER A O 1
ATOM 2447 N N . ASN A 1 324 ? -13.819 6.590 47.834 1.00 38.53 324 ASN A N 1
ATOM 2448 C CA . ASN A 1 324 ? -13.661 6.805 49.269 1.00 38.53 324 ASN A CA 1
ATOM 2449 C C . ASN A 1 324 ? -14.414 8.085 49.657 1.00 38.53 324 ASN A C 1
ATOM 2451 O O . ASN A 1 324 ? -13.824 9.152 49.811 1.00 38.53 324 ASN A O 1
ATOM 2455 N N . THR A 1 325 ? -15.734 7.997 49.828 1.00 43.22 325 THR A N 1
ATOM 2456 C CA . THR A 1 325 ? -16.474 9.002 50.592 1.00 43.22 325 THR A CA 1
ATOM 2457 C C . THR A 1 325 ? -16.133 8.797 52.063 1.00 43.22 325 THR A C 1
ATOM 2459 O O . THR A 1 325 ? -16.800 8.044 52.774 1.00 43.22 325 THR A O 1
ATOM 2462 N N . ALA A 1 326 ? -15.068 9.451 52.525 1.00 41.50 326 ALA A N 1
ATOM 2463 C CA . ALA A 1 326 ? -14.878 9.694 53.944 1.00 41.50 326 ALA A CA 1
ATOM 2464 C C . ALA A 1 326 ? -16.030 10.598 54.407 1.00 41.50 326 ALA A C 1
ATOM 2466 O O . ALA A 1 326 ? -16.021 11.807 54.194 1.00 41.50 326 ALA A O 1
ATOM 2467 N N . SER A 1 327 ? -17.067 9.992 54.984 1.00 41.38 327 SER A N 1
ATOM 2468 C CA . SER A 1 327 ? -18.095 10.722 55.713 1.00 41.38 327 SER A CA 1
ATOM 2469 C C . SER A 1 327 ? -17.459 11.228 57.007 1.00 41.38 327 SER A C 1
ATOM 2471 O O . SER A 1 327 ? -17.450 10.520 58.014 1.00 41.38 327 SER A O 1
ATOM 2473 N N . GLU A 1 328 ? -16.902 12.438 56.991 1.00 42.16 328 GLU A N 1
ATOM 2474 C CA . GLU A 1 328 ? -16.666 13.190 58.222 1.00 42.16 328 GLU A CA 1
ATOM 2475 C C . GLU A 1 328 ? -18.040 13.512 58.821 1.00 42.16 328 GLU A C 1
ATOM 2477 O O . GLU A 1 328 ? -18.753 14.411 58.382 1.00 42.16 328 GLU A O 1
ATOM 2482 N N . GLY A 1 329 ? -18.462 12.680 59.775 1.00 36.03 329 GLY A N 1
ATOM 2483 C CA . GLY A 1 329 ? -19.636 12.935 60.592 1.00 36.03 329 GLY A CA 1
ATOM 2484 C C . GLY A 1 329 ? -19.377 14.151 61.470 1.00 36.03 329 GLY A C 1
ATOM 2485 O O . GLY A 1 329 ? -18.698 14.047 62.490 1.00 36.03 329 GLY A O 1
ATOM 2486 N N . ASP A 1 330 ? -19.922 15.288 61.052 1.00 42.56 330 ASP A N 1
ATOM 2487 C CA . ASP A 1 330 ? -20.033 16.501 61.851 1.00 42.56 330 ASP A CA 1
ATOM 2488 C C . ASP A 1 330 ? -20.958 16.219 63.047 1.00 42.56 330 ASP A C 1
ATOM 2490 O O . ASP A 1 330 ? -22.179 16.099 62.924 1.00 42.56 330 ASP A O 1
ATOM 2494 N N . GLY A 1 331 ? -20.350 15.985 64.208 1.00 35.78 331 GLY A N 1
ATOM 2495 C CA . GLY A 1 331 ? -21.033 15.698 65.462 1.00 35.78 331 GLY A CA 1
ATOM 2496 C C . GLY A 1 331 ? -21.279 16.962 66.276 1.00 35.78 331 GLY A C 1
ATOM 2497 O O . GLY A 1 331 ? -20.772 17.061 67.392 1.00 35.78 331 GLY A O 1
ATOM 2498 N N . ASP A 1 332 ? -22.059 17.912 65.757 1.00 42.88 332 ASP A N 1
ATOM 2499 C CA . ASP A 1 332 ? -22.649 18.965 66.589 1.00 42.88 332 ASP A CA 1
ATOM 2500 C C . ASP A 1 332 ? -23.901 18.414 67.289 1.00 42.88 332 ASP A C 1
ATOM 2502 O O . ASP A 1 332 ? -24.958 18.219 66.688 1.00 42.88 332 ASP A O 1
ATOM 2506 N N . THR A 1 333 ? -23.782 18.138 68.589 1.00 39.09 333 THR A N 1
ATOM 2507 C CA . THR A 1 333 ? -24.943 17.946 69.470 1.00 39.09 333 THR A CA 1
ATOM 2508 C C . THR A 1 333 ? -24.926 18.986 70.578 1.00 39.09 333 THR A C 1
ATOM 2510 O O . THR A 1 333 ? -24.540 18.749 71.721 1.00 39.09 333 THR A O 1
ATOM 2513 N N . SER A 1 334 ? -25.434 20.162 70.228 1.00 36.59 334 SER A N 1
ATOM 2514 C CA . SER A 1 334 ? -26.132 21.044 71.154 1.00 36.59 334 SER A CA 1
ATOM 2515 C C . SER A 1 334 ? -27.357 20.325 71.739 1.00 36.59 334 SER A C 1
ATOM 2517 O O . SER A 1 334 ? -28.387 20.172 71.083 1.00 36.59 334 SER A O 1
ATOM 2519 N N . THR A 1 335 ? -27.278 19.912 73.004 1.00 39.59 335 THR A N 1
ATOM 2520 C CA . THR A 1 335 ? -28.469 19.673 73.833 1.00 39.59 335 THR A CA 1
ATOM 2521 C C . THR A 1 335 ? -28.478 20.636 75.005 1.00 39.59 335 THR A C 1
ATOM 2523 O O . THR A 1 335 ? -27.788 20.451 76.006 1.00 39.59 335 THR A O 1
ATOM 2526 N N . SER A 1 336 ? -29.318 21.658 74.876 1.00 35.91 336 SER A N 1
ATOM 2527 C CA . SER A 1 336 ? -29.891 22.380 76.002 1.00 35.91 336 SER A CA 1
ATOM 2528 C C . SER A 1 336 ? -31.248 21.750 76.336 1.00 35.91 336 SER A C 1
ATOM 2530 O O . SER A 1 336 ? -32.090 21.591 75.457 1.00 35.91 336 SER A O 1
ATOM 2532 N N . ASN A 1 337 ? -31.460 21.376 77.602 1.00 35.22 337 ASN A N 1
ATOM 2533 C CA . ASN A 1 337 ? -32.451 21.996 78.495 1.00 35.22 337 ASN A CA 1
ATOM 2534 C C . ASN A 1 337 ? -33.071 21.025 79.537 1.00 35.22 337 ASN A C 1
ATOM 2536 O O . ASN A 1 337 ? -33.654 20.001 79.198 1.00 35.22 337 ASN A O 1
ATOM 2540 N N . THR A 1 338 ? -33.052 21.495 80.794 1.00 39.22 338 THR A N 1
ATOM 2541 C CA . THR A 1 338 ? -34.012 21.302 81.913 1.00 39.22 338 THR A CA 1
ATOM 2542 C C . THR A 1 338 ? -34.238 19.947 82.606 1.00 39.22 338 THR A C 1
ATOM 2544 O O . THR A 1 338 ? -34.842 19.046 82.039 1.00 39.22 338 THR A O 1
ATOM 2547 N N . GLY A 1 339 ? -34.012 19.936 83.936 1.00 31.02 339 GLY A N 1
ATOM 2548 C CA . GLY A 1 339 ? -35.000 19.387 84.886 1.00 31.02 339 GLY A CA 1
ATOM 2549 C C . GLY A 1 339 ? -34.497 18.705 86.173 1.00 31.02 339 GLY A C 1
ATOM 2550 O O . GLY A 1 339 ? -34.202 17.524 86.148 1.00 31.02 339 GLY A O 1
ATOM 2551 N N . ALA A 1 340 ? -34.532 19.449 87.289 1.00 36.72 340 ALA A N 1
ATOM 2552 C CA . ALA A 1 340 ? -34.931 19.047 88.655 1.00 36.72 340 ALA A CA 1
ATOM 2553 C C . ALA A 1 340 ? -34.368 17.768 89.331 1.00 36.72 340 ALA A C 1
ATOM 2555 O O . ALA A 1 340 ? -34.828 16.666 89.052 1.00 36.72 340 ALA A O 1
ATOM 2556 N N . SER A 1 341 ? -33.548 17.960 90.377 1.00 35.31 341 SER A N 1
ATOM 2557 C CA . SER A 1 341 ? -33.877 17.712 91.805 1.00 35.31 341 SER A CA 1
ATOM 2558 C C . SER A 1 341 ? -32.684 18.043 92.697 1.00 35.31 341 SER A C 1
ATOM 2560 O O . SER A 1 341 ? -31.584 17.553 92.358 1.00 35.31 341 SER A O 1
#

Radius of gyration: 27.33 Å; chains: 1; bounding box: 62×48×118 Å

Sequence (341 aa):
MERRTFVKAVGSLGVISAGAFTATQTVGAQSGLSIQSNDATVSNDRGDITQVTISPDFDVNWANFDETVGKVFWLVEARVAGGDWYPIYRATPWLSPEQMGTTGTLELDNFESRLGRPLSIADPNGAPDYPGADWNSYGPASEESYLDGTSMGSAGQASNNLDLTLQNNFPSQNAGYYGAAASTKPYPASPFDQETDGESATTEVELRYTVELQRPNRSQLEYIFDNAPYRRYDPGSEATLEELADAATRAMPEGSEMLASDIDEGNSAIVMNGEDGYPSFDGYAGGAGIPYNVLRDNASDHPAIIHSETSFDVTVNNETSQSNTASEGDGDTSTSNTGAS

Foldseek 3Di:
DDDDQDDDPLDQPPADADDDPPPDVDQAKAKYKYWDDDFAEDEDQFLFDAFDFDDTWIKIWIADFPFKQFWKKKWKWKDKQNHDIFTQDIDIDTDALAQIFNTHMDTPPPLCVQQVHTGTQEHQQAFKPLVPWDQVQLPQDHSQLCRQVLTAPFCVSCVVGGPTPFDPRHVVPRTHGGHHHGYRDDPPRGQSGDDLPQAKHKMKMKMKMKMFGWFAEQVSLLVNCVDPPLPDDDPPDRDQLQRSQVSSQVSYPPPGGHDSVRYHHDDTDTGCACHSNAHHPVVSVPSSDDGNVRLVVRCSRDNRMHMDMDMYMYMYGHHNPPPPPPPPPPPDDDDDDDDDD

Secondary structure (DSSP, 8-state):
-----------------SS-------SS-EEEEE-----EEEEESS---S-EEE---EEEEEE--SS-B-EEEEEEEEEETT---EEEEEE-PBPPTTT-BSSEEEEE--HHHHHTSPEEEEETT-S--GGGS-HHHH-S--HHHHHTSS---BHHHHHHHS------S-TTT-B-----SEE--STTT-TT---SSS-EEEEEEEEEEEEEEE--BHHHHHHHHHSTTT--S-TTS---HHHHHHHHHHHSPTT----GGG-BSSSPPBTTTT-TTPPP-GGGTTTS---HHHHHHHTTT-TTEEEEEEEEEEEEEEPP---------------------